Protein AF-0000000068498295 (afdb_homodimer)

Solvent-accessible surface area (backbone atoms only — not comparable to full-atom values): 17747 Å² total; per-residue (Å²): 108,56,64,43,56,57,56,50,63,81,37,72,63,48,44,100,48,82,78,57,67,70,58,53,51,35,23,51,38,35,18,49,45,38,70,33,74,91,70,40,65,35,63,34,39,34,43,34,62,47,69,68,59,33,42,54,54,13,66,42,41,85,85,26,50,48,35,47,59,31,54,31,31,41,35,39,26,37,35,54,94,36,55,85,48,81,70,41,52,50,33,27,48,16,19,16,50,39,36,26,52,37,37,36,36,66,71,69,36,35,31,28,86,29,84,25,46,74,43,61,70,30,26,50,43,50,32,60,75,40,63,52,58,86,54,49,37,54,40,34,40,33,27,35,28,40,48,87,75,78,77,73,76,72,85,56,65,55,73,88,39,54,32,61,65,42,66,72,87,122,106,55,64,42,57,56,56,48,62,80,40,72,63,49,45,102,48,82,78,57,66,70,59,54,51,36,24,53,39,33,19,49,46,37,68,34,77,92,68,42,63,33,60,36,37,34,43,34,63,48,67,68,59,32,42,56,54,13,65,41,42,86,85,26,51,50,35,48,60,30,55,31,31,41,34,38,25,38,35,54,92,35,54,86,47,81,70,42,51,50,34,25,49,16,19,18,50,38,36,27,53,37,36,36,37,65,70,69,37,35,30,28,84,31,83,25,46,72,42,61,72,30,27,51,43,50,32,61,76,37,61,52,59,85,54,50,38,54,41,34,39,33,29,33,28,40,46,87,76,78,77,71,76,71,86,55,65,56,74,88,39,55,33,61,65,43,68,70,85,123

Organism: Clostridioides difficile (strain 630) (NCBI:txid272563)

Radius of gyration: 19.28 Å; Cα contacts (8 Å, |Δi|>4): 736; chains: 2; bounding box: 41×57×44 Å

Structure (mmCIF, N/CA/C/O backbone):
data_AF-0000000068498295-model_v1
#
loop_
_entity.id
_entity.type
_entity.pdbx_description
1 polymer Nitroreductase
#
loop_
_atom_site.group_PDB
_atom_site.id
_atom_site.type_symbol
_atom_site.label_atom_id
_atom_site.label_alt_id
_atom_site.label_comp_id
_atom_site.label_asym_id
_atom_site.label_entity_id
_atom_site.label_seq_id
_atom_site.pdbx_PDB_ins_code
_atom_site.Cartn_x
_atom_site.Cartn_y
_atom_site.Cartn_z
_atom_site.occupancy
_atom_site.B_iso_or_equiv
_atom_site.auth_seq_id
_atom_site.auth_comp_id
_atom_site.auth_asym_id
_atom_site.auth_atom_id
_atom_site.pdbx_PDB_model_num
ATOM 1 N N . MET A 1 1 ? 3.365 0.658 -17.719 1 93.44 1 MET A N 1
ATOM 2 C CA . MET A 1 1 ? 3.273 1.107 -16.328 1 93.44 1 MET A CA 1
ATOM 3 C C . MET A 1 1 ? 2.381 2.34 -16.219 1 93.44 1 MET A C 1
ATOM 5 O O . MET A 1 1 ? 2.48 3.26 -17.031 1 93.44 1 MET A O 1
ATOM 9 N N . LEU A 1 2 ? 1.539 2.373 -15.195 1 94.88 2 LEU A N 1
ATOM 10 C CA . LEU A 1 2 ? 0.673 3.512 -14.914 1 94.88 2 LEU A CA 1
ATOM 11 C C . LEU A 1 2 ? 1.494 4.777 -14.688 1 94.88 2 LEU A C 1
ATOM 13 O O . LEU A 1 2 ? 2.457 4.77 -13.922 1 94.88 2 LEU A O 1
ATOM 17 N N . GLU A 1 3 ? 1.131 5.852 -15.328 1 95.56 3 GLU A N 1
ATOM 18 C CA . GLU A 1 3 ? 1.896 7.094 -15.297 1 95.56 3 GLU A CA 1
ATOM 19 C C . GLU A 1 3 ? 2.061 7.602 -13.867 1 95.56 3 GLU A C 1
ATOM 21 O O . GLU A 1 3 ? 3.129 8.094 -13.492 1 95.56 3 GLU A O 1
ATOM 26 N N . VAL A 1 4 ? 1.03 7.508 -13.062 1 97.19 4 VAL A N 1
ATOM 27 C CA . VAL A 1 4 ? 1.085 8.031 -11.703 1 97.19 4 VAL A CA 1
ATOM 28 C C . VAL A 1 4 ? 2.088 7.227 -10.883 1 97.19 4 VAL A C 1
ATOM 30 O O . VAL A 1 4 ? 2.723 7.762 -9.969 1 97.19 4 VAL A O 1
ATOM 33 N N . ILE A 1 5 ? 2.225 5.906 -11.148 1 98.19 5 ILE A N 1
ATOM 34 C CA . ILE A 1 5 ? 3.219 5.09 -10.461 1 98.19 5 ILE A CA 1
ATOM 35 C C . ILE A 1 5 ? 4.621 5.5 -10.906 1 98.19 5 ILE A C 1
ATOM 37 O O . ILE A 1 5 ? 5.531 5.609 -10.086 1 98.19 5 ILE A O 1
ATOM 41 N N . LYS A 1 6 ? 4.746 5.777 -12.125 1 96.19 6 LYS A N 1
ATOM 42 C CA . LYS A 1 6 ? 6.02 6.215 -12.695 1 96.19 6 LYS A CA 1
ATOM 43 C C . LYS A 1 6 ? 6.469 7.539 -12.078 1 96.19 6 LYS A C 1
ATOM 45 O O . LYS A 1 6 ? 7.66 7.746 -11.844 1 96.19 6 LYS A O 1
ATOM 50 N N . ASN A 1 7 ? 5.547 8.406 -11.812 1 95.19 7 ASN A N 1
ATOM 51 C CA . ASN A 1 7 ? 5.863 9.789 -11.492 1 95.19 7 ASN A CA 1
ATOM 52 C C . ASN A 1 7 ? 5.82 10.039 -9.984 1 95.19 7 ASN A C 1
ATOM 54 O O . ASN A 1 7 ? 6.27 11.086 -9.508 1 95.19 7 ASN A O 1
ATOM 58 N N . ARG A 1 8 ? 5.285 9.086 -9.258 1 97.06 8 ARG A N 1
ATOM 59 C CA . ARG A 1 8 ? 5.199 9.305 -7.816 1 97.06 8 ARG A CA 1
ATOM 60 C C . ARG A 1 8 ? 6.578 9.242 -7.168 1 97.06 8 ARG A C 1
ATOM 62 O O . ARG A 1 8 ? 7.281 8.242 -7.281 1 97.06 8 ARG A O 1
ATOM 69 N N . HIS A 1 9 ? 6.98 10.328 -6.465 1 96.06 9 HIS A N 1
ATOM 70 C CA . HIS A 1 9 ? 8.195 10.438 -5.668 1 96.06 9 HIS A CA 1
ATOM 71 C C . HIS A 1 9 ? 7.953 11.234 -4.395 1 96.06 9 HIS A C 1
ATOM 73 O O . HIS A 1 9 ? 6.961 11.961 -4.293 1 96.06 9 HIS A O 1
ATOM 79 N N . SER A 1 10 ? 8.906 11.008 -3.479 1 97.31 10 SER A N 1
ATOM 80 C CA . SER A 1 10 ? 8.812 11.797 -2.256 1 97.31 10 SER A CA 1
ATOM 81 C C . SER A 1 10 ? 9.336 13.219 -2.477 1 97.31 10 SER A C 1
ATOM 83 O O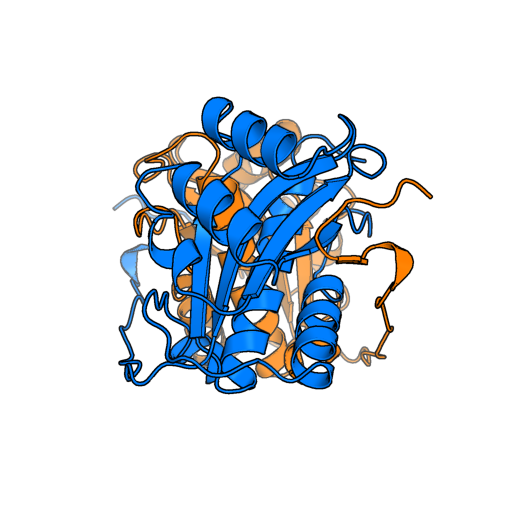 . SER A 1 10 ? 10.5 13.406 -2.824 1 97.31 10 SER A O 1
ATOM 85 N N . ILE A 1 11 ? 8.461 14.156 -2.369 1 97.38 11 ILE A N 1
ATOM 86 C CA . ILE A 1 11 ? 8.805 15.57 -2.471 1 97.38 11 ILE A CA 1
ATOM 87 C C . ILE A 1 11 ? 8.57 16.25 -1.124 1 97.38 11 ILE A C 1
ATOM 89 O O . ILE A 1 11 ? 7.512 16.094 -0.516 1 97.38 11 ILE A O 1
ATOM 93 N N . ARG A 1 12 ? 9.539 17.031 -0.68 1 97.69 12 ARG A N 1
ATOM 94 C CA . ARG A 1 12 ? 9.508 17.562 0.674 1 97.69 12 ARG A CA 1
ATOM 95 C C . ARG A 1 12 ? 9.562 19.094 0.654 1 97.69 12 ARG A C 1
ATOM 97 O O . ARG A 1 12 ? 9.82 19.719 1.682 1 97.69 12 ARG A O 1
ATOM 104 N N . THR A 1 13 ? 9.414 19.688 -0.528 1 97.88 13 THR A N 1
ATOM 105 C CA . THR A 1 13 ? 9.344 21.141 -0.701 1 97.88 13 THR A CA 1
ATOM 106 C C . THR A 1 13 ? 7.965 21.562 -1.194 1 97.88 13 THR A C 1
ATOM 108 O O . THR A 1 13 ? 7.355 20.875 -2.016 1 97.88 13 THR A O 1
ATOM 111 N N . TYR A 1 14 ? 7.512 22.719 -0.699 1 98.31 14 TYR A N 1
ATOM 112 C CA . TYR A 1 14 ? 6.152 23.156 -1 1 98.31 14 TYR A CA 1
ATOM 113 C C . TYR A 1 14 ? 6.105 24.656 -1.232 1 98.31 14 TYR A C 1
ATOM 115 O O . TYR A 1 14 ? 6.918 25.406 -0.681 1 98.31 14 TYR A O 1
ATOM 123 N N . ILE A 1 15 ? 5.227 25.062 -2.061 1 97.5 15 ILE A N 1
ATOM 124 C CA . ILE A 1 15 ? 4.957 26.484 -2.199 1 97.5 15 ILE A CA 1
ATOM 125 C C . ILE A 1 15 ? 3.754 26.875 -1.34 1 97.5 15 ILE A C 1
ATOM 127 O O . ILE A 1 15 ? 2.955 26.016 -0.96 1 97.5 15 ILE A O 1
ATOM 131 N N . ASP A 1 16 ? 3.672 28.141 -1.063 1 95.75 16 ASP A N 1
ATOM 132 C CA . ASP A 1 16 ? 2.611 28.641 -0.197 1 95.75 16 ASP A CA 1
ATOM 133 C C . ASP A 1 16 ? 1.287 28.734 -0.951 1 95.75 16 ASP A C 1
ATOM 135 O O . ASP A 1 16 ? 0.874 29.828 -1.349 1 95.75 16 ASP A O 1
ATOM 139 N N . LYS A 1 17 ? 0.625 27.672 -1.127 1 97.69 17 LYS A N 1
ATOM 140 C CA . LYS A 1 17 ? -0.664 27.562 -1.805 1 97.69 17 LYS A CA 1
ATOM 141 C C . LYS A 1 17 ? -1.534 26.484 -1.156 1 97.69 17 LYS A C 1
ATOM 143 O O . LYS A 1 17 ? -1.102 25.344 -0.993 1 97.69 17 LYS A O 1
ATOM 148 N N . ASN A 1 18 ? -2.709 26.891 -0.781 1 97.25 18 ASN A N 1
ATOM 149 C CA . ASN A 1 18 ? -3.639 25.953 -0.156 1 97.25 18 ASN A CA 1
ATOM 150 C C . ASN A 1 18 ? -4.129 24.906 -1.147 1 97.25 18 ASN A C 1
ATOM 152 O O . ASN A 1 18 ? -4.145 25.141 -2.355 1 97.25 18 ASN A O 1
ATOM 156 N N . ILE A 1 19 ? -4.504 23.812 -0.6 1 98.44 19 ILE A N 1
ATOM 157 C CA . ILE A 1 19 ? -5.051 22.734 -1.418 1 98.44 19 ILE A CA 1
ATOM 158 C C . ILE A 1 19 ? -6.574 22.828 -1.438 1 98.44 19 ILE A C 1
ATOM 160 O O . ILE A 1 19 ? -7.203 23.062 -0.402 1 98.44 19 ILE A O 1
ATOM 164 N N . GLU A 1 20 ? -7.16 22.641 -2.525 1 98.62 20 GLU A N 1
ATOM 165 C CA . GLU A 1 20 ? -8.609 22.656 -2.676 1 98.62 20 GLU A CA 1
ATOM 166 C C . GLU A 1 20 ? -9.266 21.516 -1.904 1 98.62 20 GLU A C 1
ATOM 168 O O . GLU A 1 20 ? -8.758 20.391 -1.9 1 98.62 20 GLU A O 1
ATOM 173 N N . GLU A 1 21 ? -10.398 21.828 -1.329 1 98.44 21 GLU A N 1
ATOM 174 C CA . GLU A 1 21 ? -11.102 20.859 -0.496 1 98.44 21 GLU A CA 1
ATOM 175 C C . GLU A 1 21 ? -11.523 19.641 -1.31 1 98.44 21 GLU A C 1
ATOM 177 O O . GLU A 1 21 ? -11.492 18.5 -0.812 1 98.44 21 GLU A O 1
ATOM 182 N N . ASP A 1 22 ? -11.969 19.875 -2.488 1 98.44 22 ASP A N 1
ATOM 183 C CA . ASP A 1 22 ? -12.414 18.75 -3.328 1 98.44 22 ASP A CA 1
ATOM 184 C C . ASP A 1 22 ? -11.266 17.797 -3.611 1 98.44 22 ASP A C 1
ATOM 186 O O . ASP A 1 22 ? -11.477 16.578 -3.719 1 98.44 22 ASP A O 1
ATOM 190 N N . LYS A 1 23 ? -10.047 18.312 -3.789 1 98.75 23 LYS A N 1
ATOM 191 C CA . LYS A 1 23 ? -8.875 17.469 -4 1 98.75 23 LYS A CA 1
ATOM 192 C C . LYS A 1 23 ? -8.594 16.594 -2.775 1 98.75 23 LYS A C 1
ATOM 194 O O . LYS A 1 23 ? -8.289 15.414 -2.906 1 98.75 23 LYS A O 1
ATOM 199 N N . ILE A 1 24 ? -8.742 17.188 -1.608 1 98.88 24 ILE A N 1
ATOM 200 C CA . ILE A 1 24 ? -8.523 16.469 -0.363 1 98.88 24 ILE A CA 1
ATOM 201 C C . ILE A 1 24 ? -9.523 15.312 -0.253 1 98.88 24 ILE A C 1
ATOM 203 O O . ILE A 1 24 ? -9.141 14.188 0.077 1 98.88 24 ILE A O 1
ATOM 207 N N . THR A 1 25 ? -10.742 15.594 -0.567 1 98.69 25 THR A N 1
ATOM 208 C CA . THR A 1 25 ? -11.789 14.586 -0.492 1 98.69 25 THR A CA 1
ATOM 209 C C . THR A 1 25 ? -11.492 13.43 -1.441 1 98.69 25 THR A C 1
ATOM 211 O O . THR A 1 25 ? -11.617 12.258 -1.063 1 98.69 25 THR A O 1
ATOM 214 N N . GLU A 1 26 ? -11.07 13.719 -2.66 1 98.75 26 GLU A N 1
ATOM 215 C CA . GLU A 1 26 ? -10.773 12.688 -3.648 1 98.75 26 GLU A CA 1
ATOM 216 C C . GLU A 1 26 ? -9.586 11.836 -3.217 1 98.75 26 GLU A C 1
ATOM 218 O O . GLU A 1 26 ? -9.547 10.633 -3.479 1 98.75 26 GLU A O 1
ATOM 223 N N . ILE A 1 27 ? -8.633 12.492 -2.592 1 98.88 27 ILE A N 1
ATOM 224 C CA . ILE A 1 27 ? -7.469 11.781 -2.072 1 98.88 27 ILE A CA 1
ATOM 225 C C . ILE A 1 27 ? -7.914 10.75 -1.035 1 98.88 27 ILE A C 1
ATOM 227 O O . ILE A 1 27 ? -7.508 9.586 -1.089 1 98.88 27 ILE A O 1
ATOM 231 N N . LEU A 1 28 ? -8.797 11.141 -0.158 1 98.94 28 LEU A N 1
ATOM 232 C CA . LEU A 1 28 ? -9.258 10.258 0.908 1 98.94 28 LEU A CA 1
ATOM 233 C C . LEU A 1 28 ? -10.18 9.18 0.357 1 98.94 28 LEU A C 1
ATOM 235 O O . LEU A 1 28 ? -10.164 8.039 0.834 1 98.94 28 LEU A O 1
ATOM 239 N N . LYS A 1 29 ? -10.992 9.531 -0.642 1 98.81 29 LYS A N 1
ATOM 240 C CA . LYS A 1 29 ? -11.781 8.516 -1.332 1 98.81 29 LYS A CA 1
ATOM 241 C C . LYS A 1 29 ? -10.883 7.426 -1.919 1 98.81 29 LYS A C 1
ATOM 243 O O . LYS A 1 29 ? -11.172 6.234 -1.778 1 98.81 29 LYS A O 1
ATOM 248 N N . SER A 1 30 ? -9.844 7.82 -2.527 1 98.94 30 SER A N 1
ATOM 249 C CA . SER A 1 30 ? -8.906 6.879 -3.133 1 98.94 30 SER A CA 1
ATOM 250 C C . SER A 1 30 ? -8.234 6.008 -2.076 1 98.94 30 SER A C 1
ATOM 252 O O . SER A 1 30 ? -8.078 4.801 -2.264 1 98.94 30 SER A O 1
ATOM 254 N N . ALA A 1 31 ? -7.836 6.645 -0.981 1 98.94 31 ALA A N 1
ATOM 255 C CA . ALA A 1 31 ? -7.219 5.898 0.111 1 98.94 31 ALA A CA 1
ATOM 256 C C . ALA A 1 31 ? -8.141 4.789 0.611 1 98.94 31 ALA A C 1
ATOM 258 O O . ALA A 1 31 ? -7.711 3.643 0.77 1 98.94 31 ALA A O 1
ATOM 259 N N . MET A 1 32 ? -9.414 5.07 0.748 1 98.88 32 MET A N 1
ATOM 260 C CA . MET A 1 32 ? -10.375 4.176 1.382 1 98.88 32 MET A CA 1
ATOM 261 C C . MET A 1 32 ? -10.805 3.07 0.424 1 98.88 32 MET A C 1
ATOM 263 O O . MET A 1 32 ? -11.469 2.113 0.829 1 98.88 32 MET A O 1
ATOM 267 N N . GLN A 1 33 ? -10.391 3.168 -0.833 1 98.75 33 GLN A N 1
ATOM 268 C CA . GLN A 1 33 ? -10.711 2.129 -1.807 1 98.75 33 GLN A CA 1
ATOM 269 C C . GLN A 1 33 ? -9.703 0.987 -1.742 1 98.75 33 GLN A C 1
ATOM 271 O O . GLN A 1 33 ? -9.828 -0.003 -2.465 1 98.75 33 GLN A O 1
ATOM 276 N N . ALA A 1 34 ? -8.688 1.118 -0.882 1 98.81 34 ALA A N 1
ATOM 277 C CA . ALA A 1 34 ? -7.648 0.101 -0.779 1 98.81 34 ALA A CA 1
ATOM 278 C C . ALA A 1 34 ? -8.234 -1.245 -0.362 1 98.81 34 ALA A C 1
ATOM 280 O O . ALA A 1 34 ? -9.273 -1.298 0.305 1 98.81 34 ALA A O 1
ATOM 281 N N . PRO A 1 35 ? -7.621 -2.387 -0.842 1 98.5 35 PRO A N 1
ATOM 282 C CA . PRO A 1 35 ? -7.98 -3.678 -0.252 1 98.5 35 PRO A CA 1
ATOM 283 C C . PRO A 1 35 ? -7.625 -3.77 1.229 1 98.5 35 PRO A C 1
ATOM 285 O O . PRO A 1 35 ? -6.73 -3.057 1.699 1 98.5 35 PRO A O 1
ATOM 288 N N . SER A 1 36 ? -8.336 -4.582 1.969 1 98.31 36 SER A N 1
ATOM 289 C CA . SER A 1 36 ? -8.023 -4.887 3.361 1 98.31 36 SER A CA 1
ATOM 290 C C . SER A 1 36 ? -8.422 -6.316 3.713 1 98.31 36 SER A C 1
ATOM 292 O O . SER A 1 36 ? -9.391 -6.852 3.168 1 98.31 36 SER A O 1
ATOM 294 N N . SER A 1 37 ? -7.578 -6.926 4.539 1 97.62 37 SER A N 1
ATOM 295 C CA . SER A 1 37 ? -7.867 -8.281 4.984 1 97.62 37 SER A CA 1
ATOM 296 C C . SER A 1 37 ? -9.266 -8.383 5.586 1 97.62 37 SER A C 1
ATOM 298 O O . SER A 1 37 ? -9.609 -7.633 6.5 1 97.62 37 SER A O 1
ATOM 300 N N . LYS A 1 38 ? -10.078 -9.312 5.008 1 96.19 38 LYS A N 1
ATOM 301 C CA . LYS A 1 38 ? -11.445 -9.539 5.461 1 96.19 38 LYS A CA 1
ATOM 302 C C . LYS A 1 38 ? -12.273 -8.266 5.379 1 96.19 38 LYS A C 1
ATOM 304 O O . LYS A 1 38 ? -13.188 -8.055 6.176 1 96.19 38 LYS A O 1
ATOM 309 N N . ASN A 1 39 ? -11.883 -7.359 4.504 1 96.75 39 ASN A N 1
ATOM 310 C CA . ASN A 1 39 ? -12.57 -6.086 4.32 1 96.75 39 ASN A CA 1
ATOM 311 C C . ASN A 1 39 ? -12.672 -5.309 5.629 1 96.75 39 ASN A C 1
ATOM 313 O O . ASN A 1 39 ? -13.688 -4.66 5.891 1 96.75 39 ASN A O 1
ATOM 317 N N . ALA A 1 40 ? -11.602 -5.348 6.414 1 98.12 40 ALA A N 1
ATOM 318 C CA . ALA A 1 40 ? -11.586 -4.742 7.746 1 98.12 40 ALA A CA 1
ATOM 319 C C . ALA A 1 40 ? -11.609 -3.221 7.66 1 98.12 40 ALA A C 1
ATOM 321 O O . ALA A 1 40 ? -12.133 -2.547 8.547 1 98.12 40 ALA A O 1
ATOM 322 N N . GLN A 1 41 ? -10.984 -2.654 6.664 1 98.5 41 GLN A N 1
ATOM 323 C CA . GLN A 1 41 ? -10.898 -1.213 6.457 1 98.5 41 GLN A CA 1
ATOM 324 C C . GLN A 1 41 ? -10.492 -0.496 7.742 1 98.5 41 GLN A C 1
ATOM 326 O O . GLN A 1 41 ? -11.195 0.408 8.203 1 98.5 41 GLN A O 1
ATOM 331 N N . PRO A 1 42 ? -9.273 -0.876 8.203 1 98.81 42 PRO A N 1
ATOM 332 C CA . PRO A 1 42 ? -8.883 -0.459 9.547 1 98.81 42 PRO A CA 1
ATOM 333 C C . PRO A 1 42 ? -8.336 0.967 9.586 1 98.81 42 PRO A C 1
ATOM 335 O O . PRO A 1 42 ? -7.672 1.351 10.555 1 98.81 42 PRO A O 1
ATOM 338 N N . TRP A 1 43 ? -8.625 1.812 8.719 1 98.88 43 TRP A N 1
ATOM 339 C CA . TRP A 1 43 ? -7.988 3.121 8.594 1 98.88 43 TRP A CA 1
ATOM 340 C C . TRP A 1 43 ? -8.922 4.227 9.078 1 98.88 43 TRP A C 1
ATOM 342 O O . TRP A 1 43 ? -10.141 4.121 8.945 1 98.88 43 TRP A O 1
ATOM 352 N N . GLU A 1 44 ? -8.367 5.246 9.617 1 98.69 44 GLU A N 1
ATOM 353 C CA . GLU A 1 44 ? -8.922 6.578 9.82 1 98.69 44 GLU A CA 1
ATOM 354 C C . GLU A 1 44 ? -7.918 7.66 9.438 1 98.69 44 GLU A C 1
ATOM 356 O O . GLU A 1 44 ? -6.742 7.371 9.211 1 98.69 44 GLU A O 1
ATOM 361 N N . PHE A 1 45 ? -8.453 8.898 9.352 1 98.88 45 PHE A N 1
ATOM 362 C CA . PHE A 1 45 ? -7.598 9.977 8.867 1 98.88 45 PHE A CA 1
ATOM 363 C C . PHE A 1 45 ? -7.844 11.258 9.664 1 98.88 45 PHE A C 1
ATOM 365 O O . PHE A 1 45 ? -8.984 11.562 10.016 1 98.88 45 PHE A O 1
ATOM 372 N N . ILE A 1 46 ? -6.793 11.961 9.883 1 98.81 46 ILE A N 1
ATOM 373 C CA . ILE A 1 46 ? -6.902 13.336 10.344 1 98.81 46 ILE A CA 1
ATOM 374 C C . ILE A 1 46 ? -6.266 14.281 9.32 1 98.81 46 ILE A C 1
ATOM 376 O O . ILE A 1 46 ? -5.105 14.102 8.945 1 98.81 46 ILE A O 1
ATOM 380 N N . ILE A 1 47 ? -7.043 15.195 8.852 1 98.81 47 ILE A N 1
ATOM 381 C CA . ILE A 1 47 ? -6.531 16.297 8.047 1 98.81 47 ILE A CA 1
ATOM 382 C C . ILE A 1 47 ? -5.973 17.391 8.953 1 98.81 47 ILE A C 1
ATOM 384 O O . ILE A 1 47 ? -6.699 17.938 9.781 1 98.81 47 ILE A O 1
ATOM 388 N N . VAL A 1 48 ? -4.707 17.688 8.828 1 98.75 48 VAL A N 1
ATOM 389 C CA . VAL A 1 48 ? -4.082 18.719 9.648 1 98.75 48 VAL A CA 1
ATOM 390 C C . VAL A 1 48 ? -3.672 19.906 8.766 1 98.75 48 VAL A C 1
ATOM 392 O O . VAL A 1 48 ? -2.793 19.766 7.906 1 98.75 48 VAL A O 1
ATOM 395 N N . ASP A 1 49 ? -4.27 21 8.953 1 98.31 49 ASP A N 1
ATOM 396 C CA . ASP A 1 49 ? -3.918 22.203 8.203 1 98.31 49 ASP A CA 1
ATOM 397 C C . ASP A 1 49 ? -3.715 23.391 9.141 1 98.31 49 ASP A C 1
ATOM 399 O O . ASP A 1 49 ? -3.625 24.547 8.695 1 98.31 49 ASP A O 1
ATOM 403 N N . ASP A 1 50 ? -3.711 23.094 10.516 1 98 50 ASP A N 1
ATOM 404 C CA . ASP A 1 50 ? -3.316 24.078 11.516 1 98 50 ASP A CA 1
ATOM 405 C C . ASP A 1 50 ? -1.798 24.234 11.578 1 98 50 ASP A C 1
ATOM 407 O O . ASP A 1 50 ? -1.085 23.25 11.812 1 98 50 ASP A O 1
ATOM 411 N N . LYS A 1 51 ? -1.303 25.453 11.445 1 97.75 51 LYS A N 1
ATOM 412 C CA . LYS A 1 51 ? 0.13 25.703 11.312 1 97.75 51 LYS A CA 1
ATOM 413 C C . LYS A 1 51 ? 0.88 25.266 12.57 1 97.75 51 LYS A C 1
ATOM 415 O O . LYS A 1 51 ? 2.004 24.766 12.484 1 97.75 51 LYS A O 1
ATOM 420 N N . GLU A 1 52 ? 0.328 25.516 13.68 1 98.19 52 GLU A N 1
ATOM 421 C CA . GLU A 1 52 ? 0.99 25.125 14.922 1 98.19 52 GLU A CA 1
ATOM 422 C C . GLU A 1 52 ? 1.074 23.609 15.047 1 98.19 52 GLU A C 1
ATOM 424 O O . GLU A 1 52 ? 2.092 23.078 15.492 1 98.19 52 GLU A O 1
ATOM 429 N N . LEU A 1 53 ? 0.007 22.891 14.719 1 98.56 53 LEU A N 1
ATOM 430 C CA . LEU A 1 53 ? 0.02 21.438 14.75 1 98.56 53 LEU A CA 1
ATOM 431 C C . LEU A 1 53 ? 1.025 20.875 13.75 1 98.56 53 LEU A C 1
ATOM 433 O O . LEU A 1 53 ? 1.737 19.922 14.047 1 98.56 53 LEU A O 1
ATOM 437 N N . LEU A 1 54 ? 1.045 21.5 12.578 1 98.75 54 LEU A N 1
ATOM 438 C CA . LEU A 1 54 ? 2.02 21.062 11.586 1 98.75 54 LEU A CA 1
ATOM 439 C C . LEU A 1 54 ? 3.441 21.219 12.117 1 98.75 54 LEU A C 1
ATOM 441 O O . LEU A 1 54 ? 4.277 20.328 11.93 1 98.75 54 LEU A O 1
ATOM 445 N N . LYS A 1 55 ? 3.684 22.297 12.766 1 98.69 55 LYS A N 1
ATOM 446 C CA . LYS A 1 55 ? 4.996 22.531 13.367 1 98.69 55 LYS A CA 1
ATOM 447 C C . LYS A 1 55 ? 5.316 21.469 14.422 1 98.69 55 LYS A C 1
ATOM 449 O O . LYS A 1 55 ? 6.438 20.953 14.469 1 98.69 55 LYS A O 1
ATOM 454 N N . GLN A 1 56 ? 4.395 21.172 15.266 1 98.5 56 GLN A N 1
ATOM 455 C CA . GLN A 1 56 ? 4.613 20.156 16.297 1 98.5 56 GLN A CA 1
ATOM 456 C C . GLN A 1 56 ? 4.848 18.781 15.68 1 98.5 56 GLN A C 1
ATOM 458 O O . GLN A 1 56 ? 5.73 18.047 16.125 1 98.5 56 GLN A O 1
ATOM 463 N N . LEU A 1 57 ? 4.039 18.422 14.664 1 98.75 57 LEU A N 1
ATOM 464 C CA . LEU A 1 57 ? 4.207 17.141 13.984 1 98.75 57 LEU A CA 1
ATOM 465 C C . LEU A 1 57 ? 5.586 17.047 13.328 1 98.75 57 LEU A C 1
ATOM 467 O O . LEU A 1 57 ? 6.188 15.977 13.289 1 98.75 57 LEU A O 1
ATOM 471 N N . SER A 1 58 ? 6.086 18.188 12.805 1 98.75 58 SER A N 1
ATOM 472 C CA . SER A 1 58 ? 7.383 18.219 12.133 1 98.75 58 SER A CA 1
ATOM 473 C C . SER A 1 58 ? 8.508 17.875 13.102 1 98.75 58 SER A C 1
ATOM 475 O O . SER A 1 58 ? 9.602 17.484 12.672 1 98.75 58 SER A O 1
ATOM 477 N N . LYS A 1 59 ? 8.242 17.922 14.391 1 98.31 59 LYS A N 1
ATOM 478 C CA . LYS A 1 59 ? 9.242 17.656 15.414 1 98.31 59 LYS A CA 1
ATOM 479 C C . LYS A 1 59 ? 9.148 16.219 15.922 1 98.31 59 LYS A C 1
ATOM 481 O O . LYS A 1 59 ? 9.891 15.82 16.828 1 98.31 59 LYS A O 1
ATOM 486 N N . SER A 1 60 ? 8.211 15.461 15.359 1 97.06 60 SER A N 1
ATOM 487 C CA . SER A 1 60 ? 8.008 14.094 15.828 1 97.06 60 SER A CA 1
ATOM 488 C C . SER A 1 60 ? 9.242 13.234 15.57 1 97.06 60 SER A C 1
ATOM 490 O O . SER A 1 60 ? 9.508 12.281 16.297 1 97.06 60 SER A O 1
ATOM 492 N N . GLN A 1 61 ? 9.945 13.5 14.492 1 93.5 61 GLN A N 1
ATOM 493 C CA . GLN A 1 61 ? 11.188 12.82 14.133 1 93.5 61 GLN A CA 1
ATOM 494 C C . GLN A 1 61 ? 12.016 13.656 13.164 1 93.5 61 GLN A C 1
ATOM 496 O O . GLN A 1 61 ? 11.492 14.578 12.531 1 93.5 61 GLN A O 1
ATOM 501 N N . HIS A 1 62 ? 13.258 13.305 13.031 1 91.75 62 HIS A N 1
ATOM 502 C CA . HIS A 1 62 ? 14.203 14.102 12.25 1 91.75 62 HIS A CA 1
ATOM 503 C C . HIS A 1 62 ? 13.805 14.133 10.781 1 91.75 62 HIS A C 1
ATOM 505 O O . HIS A 1 62 ? 14.047 15.125 10.094 1 91.75 62 HIS A O 1
ATOM 511 N N . ARG A 1 63 ? 13.219 13.156 10.258 1 92.25 63 ARG A N 1
ATOM 512 C CA . ARG A 1 63 ? 12.898 13.055 8.836 1 92.25 63 ARG A CA 1
ATOM 513 C C . ARG A 1 63 ? 11.547 13.68 8.531 1 92.25 63 ARG A C 1
ATOM 515 O O . ARG A 1 63 ? 11.07 13.617 7.395 1 92.25 63 ARG A O 1
ATOM 522 N N . ALA A 1 64 ? 10.969 14.297 9.492 1 97.81 64 ALA A N 1
ATOM 523 C CA . ALA A 1 64 ? 9.633 14.867 9.305 1 97.81 64 ALA A CA 1
ATOM 524 C C . ALA A 1 64 ? 9.68 16.391 9.328 1 97.81 64 ALA A C 1
ATOM 526 O O . ALA A 1 64 ? 8.641 17.047 9.352 1 97.81 64 ALA A O 1
ATOM 527 N N . LYS A 1 65 ? 10.805 17.062 9.289 1 98.38 65 LYS A N 1
ATOM 528 C CA . LYS A 1 65 ? 10.969 18.5 9.445 1 98.38 65 LYS A CA 1
ATOM 529 C C . LYS A 1 65 ? 10.211 19.266 8.359 1 98.38 65 LYS A C 1
ATOM 531 O O . LYS A 1 65 ? 9.688 20.344 8.609 1 98.38 65 LYS A O 1
ATOM 536 N N . HIS A 1 66 ? 10.148 18.703 7.188 1 98.5 66 HIS A N 1
ATOM 537 C CA . HIS A 1 66 ? 9.547 19.359 6.039 1 98.5 66 HIS A CA 1
ATOM 538 C C . HIS A 1 66 ? 8.047 19.547 6.238 1 98.5 66 HIS A C 1
ATOM 540 O O . HIS A 1 66 ? 7.418 20.344 5.539 1 98.5 66 HIS A O 1
ATOM 546 N N . ILE A 1 67 ? 7.449 18.859 7.176 1 98.75 67 ILE A N 1
ATOM 547 C CA . ILE A 1 67 ? 6.008 18.906 7.402 1 98.75 67 ILE A CA 1
ATOM 548 C C . ILE A 1 67 ? 5.598 20.297 7.848 1 98.75 67 ILE A C 1
ATOM 550 O O . ILE A 1 67 ? 4.504 20.766 7.516 1 98.75 67 ILE A O 1
ATOM 554 N N . GLU A 1 68 ? 6.469 21.047 8.516 1 98.38 68 GLU A N 1
ATOM 555 C CA . GLU A 1 68 ? 6.148 22.391 8.984 1 98.38 68 GLU A CA 1
ATOM 556 C C . GLU A 1 68 ? 5.898 23.344 7.82 1 98.38 68 GLU A C 1
ATOM 558 O O . GLU A 1 68 ? 5.176 24.328 7.961 1 98.38 68 GLU A O 1
ATOM 563 N N . PHE A 1 69 ? 6.406 23 6.641 1 98.19 69 PHE A N 1
ATOM 564 C CA . PHE A 1 69 ? 6.34 23.906 5.5 1 98.19 69 PHE A CA 1
ATOM 565 C C . PHE A 1 69 ? 5.207 23.516 4.559 1 98.19 69 PHE A C 1
ATOM 567 O O . PHE A 1 69 ? 4.906 24.234 3.605 1 98.19 69 PHE A O 1
ATOM 574 N N . ALA A 1 70 ? 4.602 22.375 4.762 1 98.69 70 ALA A N 1
ATOM 575 C CA . ALA A 1 70 ? 3.467 21.938 3.949 1 98.69 70 ALA A CA 1
ATOM 576 C C . ALA A 1 70 ? 2.186 22.656 4.375 1 98.69 70 ALA A C 1
ATOM 578 O O . ALA A 1 70 ? 2.004 22.969 5.555 1 98.69 70 ALA A O 1
ATOM 579 N N . PRO A 1 71 ? 1.297 22.938 3.434 1 98.69 71 PRO A N 1
ATOM 580 C CA . PRO A 1 71 ? 0.006 23.531 3.809 1 98.69 71 PRO A CA 1
ATOM 581 C C . PRO A 1 71 ? -0.918 22.516 4.488 1 98.69 71 PRO A C 1
ATOM 583 O O . PRO A 1 71 ? -1.891 22.906 5.141 1 98.69 71 PRO A O 1
ATOM 586 N N . LEU A 1 72 ? -0.649 21.172 4.285 1 98.5 72 LEU A N 1
ATOM 587 C CA . LEU A 1 72 ? -1.54 20.109 4.754 1 98.5 72 LEU A CA 1
ATOM 588 C C . LEU A 1 72 ? -0.759 18.844 5.055 1 98.5 72 LEU A C 1
ATOM 590 O O . LEU A 1 72 ? 0.199 18.516 4.352 1 98.5 72 LEU A O 1
ATOM 594 N N . CYS A 1 73 ? -1.138 18.172 6.145 1 98.88 73 CYS A N 1
ATOM 595 C CA . CYS A 1 73 ? -0.672 16.812 6.441 1 98.88 73 CYS A CA 1
ATOM 596 C C . CYS A 1 73 ? -1.845 15.891 6.727 1 98.88 73 CYS A C 1
ATOM 598 O O . CYS A 1 73 ? -2.721 16.219 7.531 1 98.88 73 CYS A O 1
ATOM 600 N N . ILE A 1 74 ? -1.934 14.812 6.035 1 98.94 74 ILE A N 1
ATOM 601 C CA . ILE A 1 74 ? -2.891 13.773 6.402 1 98.94 74 ILE A CA 1
ATOM 602 C C . ILE A 1 74 ? -2.217 12.758 7.316 1 98.94 74 ILE A C 1
ATOM 604 O O . ILE A 1 74 ? -1.203 12.156 6.945 1 98.94 74 ILE A O 1
ATOM 608 N N . VAL A 1 75 ? -2.713 12.594 8.477 1 98.94 75 VAL A N 1
ATOM 609 C CA . VAL A 1 75 ? -2.273 11.555 9.398 1 98.94 75 VAL A CA 1
ATOM 610 C C . VAL A 1 75 ? -3.072 10.273 9.148 1 98.94 75 VAL A C 1
ATOM 612 O O . VAL A 1 75 ? -4.301 10.273 9.273 1 98.94 75 VAL A O 1
ATOM 615 N N . VAL A 1 76 ? -2.418 9.242 8.789 1 98.94 76 VAL A N 1
ATOM 616 C CA . VAL A 1 76 ? -3.039 7.93 8.609 1 98.94 76 VAL A CA 1
ATOM 617 C C . VAL A 1 76 ? -3.012 7.16 9.93 1 98.94 76 VAL A C 1
ATOM 619 O O . VAL A 1 76 ? -1.96 7.043 10.562 1 98.94 76 VAL A O 1
ATOM 622 N N . LEU A 1 77 ? -4.16 6.652 10.312 1 98.81 77 LEU A N 1
ATOM 623 C CA . LEU A 1 77 ? -4.309 5.988 11.602 1 98.81 77 LEU A CA 1
ATOM 624 C C . LEU A 1 77 ? -4.855 4.578 11.43 1 98.81 77 LEU A C 1
ATOM 626 O O . LEU A 1 77 ? -5.668 4.328 10.531 1 98.81 77 LEU A O 1
ATOM 630 N N . GLY A 1 78 ? -4.355 3.658 12.266 1 98.62 78 GLY A N 1
ATOM 631 C CA . GLY A 1 78 ? -5.004 2.367 12.43 1 98.62 78 GLY A CA 1
ATOM 632 C C . GLY A 1 78 ? -5.977 2.332 13.594 1 98.62 78 GLY A C 1
ATOM 633 O O . GLY A 1 78 ? -5.652 2.785 14.695 1 98.62 78 GLY A O 1
ATOM 634 N N . ASN A 1 79 ? -7.148 1.881 13.367 1 98.31 79 ASN A N 1
ATOM 635 C CA . ASN A 1 79 ? -8.164 1.725 14.406 1 98.31 79 ASN A CA 1
ATOM 636 C C . ASN A 1 79 ? -8.156 0.315 14.992 1 98.31 79 ASN A C 1
ATOM 638 O O . ASN A 1 79 ? -8.57 -0.638 14.328 1 98.31 79 ASN A O 1
ATOM 642 N N . ARG A 1 80 ? -7.789 0.177 16.188 1 97.69 80 ARG A N 1
ATOM 643 C CA . ARG A 1 80 ? -7.605 -1.111 16.844 1 97.69 80 ARG A CA 1
ATOM 644 C C . ARG A 1 80 ? -8.898 -1.916 16.844 1 97.69 80 ARG A C 1
ATOM 646 O O . ARG A 1 80 ? -8.867 -3.148 16.828 1 97.69 80 ARG A O 1
ATOM 653 N N . ASP A 1 81 ? -10.039 -1.269 16.859 1 97.25 81 ASP A N 1
ATOM 654 C CA . ASP A 1 81 ? -11.32 -1.956 16.859 1 97.25 81 ASP A CA 1
ATOM 655 C C . ASP A 1 81 ? -11.539 -2.732 15.57 1 97.25 81 ASP A C 1
ATOM 657 O O . ASP A 1 81 ? -12.414 -3.594 15.492 1 97.25 81 ASP A O 1
ATOM 661 N N . LYS A 1 82 ? -10.68 -2.432 14.562 1 97.69 82 LYS A N 1
ATOM 662 C CA . LYS A 1 82 ? -10.828 -3.061 13.25 1 97.69 82 LYS A CA 1
ATOM 663 C C . LYS A 1 82 ? -9.656 -3.99 12.953 1 97.69 82 LYS A C 1
ATOM 665 O O . LYS A 1 82 ? -9.492 -4.453 11.82 1 97.69 82 LYS A O 1
ATOM 670 N N . PHE A 1 83 ? -8.867 -4.195 13.969 1 97.06 83 PHE A N 1
ATOM 671 C CA . PHE A 1 83 ? -7.773 -5.152 13.812 1 97.06 83 PHE A CA 1
ATOM 672 C C . PHE A 1 83 ? -8.289 -6.582 13.938 1 97.06 83 PHE A C 1
ATOM 674 O O . PHE A 1 83 ? -8.297 -7.148 15.039 1 97.06 83 PHE A O 1
ATOM 681 N N . LEU A 1 84 ? -8.727 -7.215 12.938 1 93.81 84 LEU A N 1
ATOM 682 C CA . LEU A 1 84 ? -9.336 -8.539 12.961 1 93.81 84 LEU A CA 1
ATOM 683 C C . LEU A 1 84 ? -8.273 -9.625 13.07 1 93.81 84 LEU A C 1
ATOM 685 O O . LEU A 1 84 ? -8.508 -10.672 13.688 1 93.81 84 LEU A O 1
ATOM 689 N N . LYS A 1 85 ? -7.09 -9.438 12.414 1 88.94 85 LYS A N 1
ATOM 690 C CA . LYS A 1 85 ? -5.945 -10.336 12.469 1 88.94 85 LYS A CA 1
ATOM 691 C C . LYS A 1 85 ? -4.66 -9.586 12.789 1 88.94 85 LYS A C 1
ATOM 693 O O . LYS A 1 85 ? -4.418 -8.508 12.234 1 88.94 85 LYS A O 1
ATOM 698 N N . PRO A 1 86 ? -3.971 -10.203 13.695 1 86.56 86 PRO A N 1
ATOM 699 C CA . PRO A 1 86 ? -2.754 -9.492 14.102 1 86.56 86 PRO A CA 1
ATOM 700 C C . PRO A 1 86 ? -1.822 -9.203 12.93 1 86.56 86 PRO A C 1
ATOM 702 O O . PRO A 1 86 ? -1.548 -10.094 12.117 1 86.56 86 PRO A O 1
ATOM 705 N N . GLY A 1 87 ? -1.402 -8.008 12.844 1 92.25 87 GLY A N 1
ATOM 706 C CA . GLY A 1 87 ? -0.353 -7.609 11.922 1 92.25 87 GLY A CA 1
ATOM 707 C C . GLY A 1 87 ? -0.871 -7.293 10.531 1 92.25 87 GLY A C 1
ATOM 708 O O . GLY A 1 87 ? -0.182 -6.648 9.742 1 92.25 87 GLY A O 1
ATOM 709 N N . LYS A 1 88 ? -2.088 -7.754 10.164 1 96.75 88 LYS A N 1
ATOM 710 C CA . LYS A 1 88 ? -2.619 -7.559 8.82 1 96.75 88 LYS A CA 1
ATOM 711 C C . LYS A 1 88 ? -2.941 -6.086 8.57 1 96.75 88 LYS A C 1
ATOM 713 O O . LYS A 1 88 ? -2.816 -5.605 7.441 1 96.75 88 LYS A O 1
ATOM 718 N N . TRP A 1 89 ? -3.293 -5.406 9.695 1 98.25 89 TRP A N 1
ATOM 719 C CA . TRP A 1 89 ? -3.678 -4.004 9.562 1 98.25 89 TRP A CA 1
ATOM 720 C C . TRP A 1 89 ? -2.521 -3.168 9.031 1 98.25 89 TRP A C 1
ATOM 722 O O . TRP A 1 89 ? -2.736 -2.166 8.344 1 98.25 89 TRP A O 1
ATOM 732 N N . ILE A 1 90 ? -1.3 -3.561 9.32 1 98.62 90 ILE A N 1
ATOM 733 C CA . ILE A 1 90 ? -0.125 -2.84 8.844 1 98.62 90 ILE A CA 1
ATOM 734 C C . ILE A 1 90 ? -0.045 -2.936 7.32 1 98.62 90 ILE A C 1
ATOM 736 O O . ILE A 1 90 ? 0.256 -1.948 6.645 1 98.62 90 ILE A O 1
ATOM 740 N N . GLN A 1 91 ? -0.322 -4.121 6.773 1 98.81 91 GLN A N 1
ATOM 741 C CA . GLN A 1 91 ? -0.356 -4.34 5.332 1 98.81 91 GLN A CA 1
ATOM 742 C C . GLN A 1 91 ? -1.476 -3.531 4.68 1 98.81 91 GLN A C 1
ATOM 744 O O . GLN A 1 91 ? -1.264 -2.885 3.652 1 98.81 91 GLN A O 1
ATOM 749 N N . ASP A 1 92 ? -2.652 -3.574 5.328 1 98.88 92 ASP A N 1
ATOM 750 C CA . ASP A 1 92 ? -3.824 -2.861 4.828 1 98.88 92 ASP A CA 1
ATOM 751 C C . ASP A 1 92 ? -3.547 -1.364 4.711 1 98.88 92 ASP A C 1
ATOM 753 O O . ASP A 1 92 ? -3.895 -0.739 3.707 1 98.88 92 ASP A O 1
ATOM 757 N N . LEU A 1 93 ? -2.914 -0.818 5.727 1 98.94 93 LEU A N 1
ATOM 758 C CA . LEU A 1 93 ? -2.65 0.617 5.734 1 98.94 93 LEU A CA 1
ATOM 759 C C . LEU A 1 93 ? -1.539 0.972 4.754 1 98.94 93 LEU A C 1
ATOM 761 O O . LEU A 1 93 ? -1.501 2.088 4.23 1 98.94 93 LEU A O 1
ATOM 765 N N . GLY A 1 94 ? -0.592 0.001 4.5 1 98.88 94 GLY A N 1
ATOM 766 C CA . GLY A 1 94 ? 0.37 0.223 3.43 1 98.88 94 GLY A CA 1
ATOM 767 C C . GLY A 1 94 ? -0.281 0.43 2.076 1 98.88 94 GLY A C 1
ATOM 768 O O . GLY A 1 94 ? 0.068 1.363 1.35 1 98.88 94 GLY A O 1
ATOM 769 N N . ALA A 1 95 ? -1.216 -0.448 1.749 1 98.94 95 ALA A N 1
ATOM 770 C CA . ALA A 1 95 ? -1.958 -0.334 0.496 1 98.94 95 ALA A CA 1
ATOM 771 C C . ALA A 1 95 ? -2.779 0.951 0.46 1 98.94 95 ALA A C 1
ATOM 773 O O . ALA A 1 95 ? -2.793 1.659 -0.549 1 98.94 95 ALA A O 1
ATOM 774 N N . CYS A 1 96 ? -3.422 1.253 1.57 1 98.94 96 CYS A N 1
ATOM 775 C CA . CYS A 1 96 ? -4.238 2.453 1.726 1 98.94 96 CYS A CA 1
ATOM 776 C C . CYS A 1 96 ? -3.404 3.711 1.497 1 98.94 96 CYS A C 1
ATOM 778 O O . CYS A 1 96 ? -3.812 4.602 0.75 1 98.94 96 CYS A O 1
ATOM 780 N N . THR A 1 97 ? -2.283 3.752 2.111 1 98.94 97 THR A N 1
ATOM 781 C CA . THR A 1 97 ? -1.397 4.906 2.02 1 98.94 97 THR A CA 1
ATOM 782 C C . THR A 1 97 ? -0.867 5.07 0.598 1 98.94 97 THR A C 1
ATOM 784 O O . THR A 1 97 ? -0.71 6.191 0.112 1 98.94 97 THR A O 1
ATOM 787 N N . GLN A 1 98 ? -0.6 3.957 -0.034 1 98.94 98 GLN A N 1
ATOM 788 C CA . GLN A 1 98 ? -0.117 4.047 -1.407 1 98.94 98 GLN A CA 1
ATOM 789 C C . GLN A 1 98 ? -1.198 4.594 -2.336 1 98.94 98 GLN A C 1
ATOM 791 O O . GLN A 1 98 ? -0.914 5.398 -3.223 1 98.94 98 GLN A O 1
ATOM 796 N N . ASN A 1 99 ? -2.467 4.129 -2.166 1 98.94 99 ASN A N 1
ATOM 797 C CA . ASN A 1 99 ? -3.566 4.742 -2.902 1 98.94 99 ASN A CA 1
ATOM 798 C C . ASN A 1 99 ? -3.604 6.254 -2.697 1 98.94 99 ASN A C 1
ATOM 800 O O . ASN A 1 99 ? -3.777 7.012 -3.654 1 98.94 99 ASN A O 1
ATOM 804 N N . LEU A 1 100 ? -3.469 6.648 -1.459 1 98.94 100 LEU A N 1
ATOM 805 C CA . LEU A 1 100 ? -3.455 8.062 -1.098 1 98.94 100 LEU A CA 1
ATOM 806 C C . LEU A 1 100 ? -2.375 8.812 -1.873 1 98.94 100 LEU A C 1
ATOM 808 O O . LEU A 1 100 ? -2.662 9.805 -2.543 1 98.94 100 LEU A O 1
ATOM 812 N N . LEU A 1 101 ? -1.184 8.312 -1.875 1 98.94 101 LEU A N 1
ATOM 813 C CA . LEU A 1 101 ? -0.038 8.945 -2.516 1 98.94 101 LEU A CA 1
ATOM 814 C C . LEU A 1 101 ? -0.23 9.016 -4.027 1 98.94 101 LEU A C 1
ATOM 816 O O . LEU A 1 101 ? 0.105 10.023 -4.656 1 98.94 101 LEU A O 1
ATOM 820 N N . LEU A 1 102 ? -0.743 7.969 -4.605 1 98.88 102 LEU A N 1
ATOM 821 C CA . LEU A 1 102 ? -0.938 7.938 -6.051 1 98.88 102 LEU A CA 1
ATOM 822 C C . LEU A 1 102 ? -1.999 8.945 -6.477 1 98.88 102 LEU A C 1
ATOM 824 O O . LEU A 1 102 ? -1.862 9.594 -7.516 1 98.88 102 LEU A O 1
ATOM 828 N N . GLU A 1 103 ? -3.057 9.062 -5.715 1 98.88 103 GLU A N 1
ATOM 829 C CA . GLU A 1 103 ? -4.074 10.047 -6.047 1 98.88 103 GLU A CA 1
ATOM 830 C C . GLU A 1 103 ? -3.537 11.469 -5.883 1 98.88 103 GLU A C 1
ATOM 832 O O . GLU A 1 103 ? -3.875 12.359 -6.668 1 98.88 103 GLU A O 1
ATOM 837 N N . VAL A 1 104 ? -2.721 11.711 -4.867 1 98.81 104 VAL A N 1
ATOM 838 C CA . VAL A 1 104 ? -2.051 13 -4.723 1 98.81 104 VAL A CA 1
ATOM 839 C C . VAL A 1 104 ? -1.287 13.336 -6 1 98.81 104 VAL A C 1
ATOM 841 O O . VAL A 1 104 ? -1.446 14.422 -6.559 1 98.81 104 VAL A O 1
ATOM 844 N N . THR A 1 105 ? -0.501 12.422 -6.48 1 98.06 105 THR A N 1
ATOM 845 C CA . THR A 1 105 ? 0.287 12.594 -7.695 1 98.06 105 THR A CA 1
ATOM 846 C C . THR A 1 105 ? -0.621 12.812 -8.898 1 98.06 105 THR A C 1
ATOM 848 O O . THR A 1 105 ? -0.344 13.672 -9.742 1 98.06 105 THR A O 1
ATOM 851 N N . ASN A 1 106 ? -1.69 12.031 -8.938 1 98 106 ASN A N 1
ATOM 852 C CA . ASN A 1 106 ? -2.646 12.141 -10.031 1 98 106 ASN A CA 1
ATOM 853 C C . ASN A 1 106 ? -3.225 13.555 -10.133 1 98 106 ASN A C 1
ATOM 855 O O . ASN A 1 106 ? -3.543 14.023 -11.227 1 98 106 ASN A O 1
ATOM 859 N N . GLN A 1 107 ? -3.338 14.242 -9.055 1 98.25 107 GLN A N 1
ATOM 860 C CA . GLN A 1 107 ? -3.967 15.555 -9.016 1 98.25 107 GLN A CA 1
ATOM 861 C C . GLN A 1 107 ? -2.93 16.672 -9.156 1 98.25 107 GLN A C 1
ATOM 863 O O . GLN A 1 107 ? -3.25 17.844 -9.008 1 98.25 107 GLN A O 1
ATOM 868 N N . GLY A 1 108 ? -1.71 16.297 -9.422 1 97.06 108 GLY A N 1
ATOM 869 C CA . GLY A 1 108 ? -0.661 17.281 -9.648 1 97.06 108 GLY A CA 1
ATOM 870 C C . GLY A 1 108 ? -0.083 17.844 -8.359 1 97.06 108 GLY A C 1
ATOM 871 O O . GLY A 1 108 ? 0.495 18.938 -8.359 1 97.06 108 GLY A O 1
ATOM 872 N N . LEU A 1 109 ? -0.297 17.203 -7.234 1 98.31 109 LEU A N 1
ATOM 873 C CA . LEU A 1 109 ? 0.229 17.609 -5.938 1 98.31 109 LEU A CA 1
ATOM 874 C C . LEU A 1 109 ? 1.48 16.812 -5.582 1 98.31 109 LEU A C 1
ATOM 876 O O . LEU A 1 109 ? 1.772 15.797 -6.215 1 98.31 109 LEU A O 1
ATOM 880 N N . ALA A 1 110 ? 2.271 17.375 -4.652 1 98 110 ALA A N 1
ATOM 881 C CA . ALA A 1 110 ? 3.451 16.734 -4.09 1 98 110 ALA A CA 1
ATOM 882 C C . ALA A 1 110 ? 3.162 16.172 -2.697 1 98 110 ALA A C 1
ATOM 884 O O . ALA A 1 110 ? 2.322 16.719 -1.972 1 98 110 ALA A O 1
ATOM 885 N N . ALA A 1 111 ? 3.895 15.117 -2.35 1 98.5 111 ALA A N 1
ATOM 886 C CA . ALA A 1 111 ? 3.707 14.539 -1.024 1 98.5 111 ALA A CA 1
ATOM 887 C C . ALA A 1 111 ? 4.949 13.766 -0.582 1 98.5 111 ALA A C 1
ATOM 889 O O . ALA A 1 111 ? 5.789 13.406 -1.407 1 98.5 111 ALA A O 1
ATOM 890 N N . CYS A 1 112 ? 5.016 13.539 0.669 1 98.62 112 CYS A N 1
ATOM 891 C CA . CYS A 1 112 ? 6.039 12.688 1.266 1 98.62 112 CYS A CA 1
ATOM 892 C C . CYS A 1 112 ? 5.465 11.867 2.418 1 98.62 112 CYS A C 1
ATOM 894 O O . CYS A 1 112 ? 4.734 12.398 3.256 1 98.62 112 CYS A O 1
ATOM 896 N N . TRP A 1 113 ? 5.719 10.57 2.375 1 98.81 113 TRP A N 1
ATOM 897 C CA . TRP A 1 113 ? 5.395 9.656 3.463 1 98.81 113 TRP A CA 1
ATOM 898 C C . TRP A 1 113 ? 6.469 9.688 4.543 1 98.81 113 TRP A C 1
ATOM 900 O O . TRP A 1 113 ? 7.543 9.109 4.379 1 98.81 113 TRP A O 1
ATOM 910 N N . ALA A 1 114 ? 6.195 10.367 5.68 1 98.5 114 ALA A N 1
ATOM 911 C CA . ALA A 1 114 ? 7.047 10.297 6.863 1 98.5 114 ALA A CA 1
ATOM 912 C C . ALA A 1 114 ? 6.59 9.188 7.805 1 98.5 114 ALA A C 1
ATOM 914 O O . ALA A 1 114 ? 5.465 9.219 8.312 1 98.5 114 ALA A O 1
ATOM 915 N N . GLY A 1 115 ? 7.457 8.242 8.062 1 97.75 115 GLY A N 1
ATOM 916 C CA . GLY A 1 115 ? 7.113 7.074 8.859 1 97.75 115 GLY A CA 1
ATOM 917 C C . GLY A 1 115 ? 6.848 7.398 10.312 1 97.75 115 GLY A C 1
ATOM 918 O O . GLY A 1 115 ? 7.508 8.266 10.898 1 97.75 115 GLY A O 1
ATOM 919 N N . VAL A 1 116 ? 5.875 6.734 10.883 1 98.25 116 VAL A N 1
ATOM 920 C CA . VAL A 1 116 ? 5.551 6.859 12.305 1 98.25 116 VAL A CA 1
ATOM 921 C C . VAL A 1 116 ? 5.621 5.488 12.969 1 98.25 116 VAL A C 1
ATOM 923 O O . VAL A 1 116 ? 6.492 5.25 13.812 1 98.25 116 VAL A O 1
ATOM 926 N N . PHE A 1 117 ? 4.703 4.637 12.609 1 97.69 117 PHE A N 1
ATOM 927 C CA . PHE A 1 117 ? 4.695 3.273 13.125 1 97.69 117 PHE A CA 1
ATOM 928 C C . PHE A 1 117 ? 5.855 2.469 12.555 1 97.69 117 PHE A C 1
ATOM 930 O O . PHE A 1 117 ? 6.238 2.656 11.398 1 97.69 117 PHE A O 1
ATOM 937 N N . PRO A 1 118 ? 6.531 1.653 13.281 1 96.94 118 PRO A N 1
ATOM 938 C CA . PRO A 1 118 ? 6.246 1.182 14.641 1 96.94 118 PRO A CA 1
ATOM 939 C C . PRO A 1 118 ? 7.137 1.842 15.695 1 96.94 118 PRO A C 1
ATOM 941 O O . PRO A 1 118 ? 7.281 1.318 16.797 1 96.94 118 PRO A O 1
ATOM 944 N N . LYS A 1 119 ? 7.75 2.982 15.422 1 95.56 119 LYS A N 1
ATOM 945 C CA . LYS A 1 119 ? 8.633 3.617 16.391 1 95.56 119 LYS A CA 1
ATOM 946 C C . LYS A 1 119 ? 7.84 4.23 17.547 1 95.56 119 LYS A C 1
ATOM 948 O O . LYS A 1 119 ? 7.207 5.273 17.375 1 95.56 119 LYS A O 1
ATOM 953 N N . ASN A 1 120 ? 7.992 3.697 18.703 1 96.19 120 ASN A N 1
ATOM 954 C CA . ASN A 1 120 ? 7.164 4.074 19.844 1 96.19 120 ASN A CA 1
ATOM 955 C C . ASN A 1 120 ? 7.293 5.562 20.156 1 96.19 120 ASN A C 1
ATOM 957 O O . ASN A 1 120 ? 6.293 6.23 20.438 1 96.19 120 ASN A O 1
ATOM 961 N N . LYS A 1 121 ? 8.484 6.07 20.156 1 96.94 121 LYS A N 1
ATOM 962 C CA . LYS A 1 121 ? 8.703 7.477 20.484 1 96.94 121 LYS A CA 1
ATOM 963 C C . LYS A 1 121 ? 7.945 8.391 19.516 1 96.94 121 LYS A C 1
ATOM 965 O O . LYS A 1 121 ? 7.336 9.375 19.938 1 96.94 121 LYS A O 1
ATOM 970 N N . VAL A 1 122 ? 8 8.023 18.266 1 97.94 122 VAL A N 1
ATOM 971 C CA . VAL A 1 122 ? 7.336 8.836 17.25 1 97.94 122 VAL A CA 1
ATOM 972 C C . VAL A 1 122 ? 5.82 8.664 17.375 1 97.94 122 VAL A C 1
ATOM 974 O O . VAL A 1 122 ? 5.074 9.648 17.328 1 97.94 122 VAL A O 1
ATOM 977 N N . VAL A 1 123 ? 5.379 7.391 17.562 1 98.31 123 VAL A N 1
ATOM 978 C CA . VAL A 1 123 ? 3.961 7.098 17.734 1 98.31 123 VAL A CA 1
ATOM 979 C C . VAL A 1 123 ? 3.398 7.906 18.891 1 98.31 123 VAL A C 1
ATOM 981 O O . VAL A 1 123 ? 2.359 8.555 18.766 1 98.31 123 VAL A O 1
ATOM 984 N N . ASN A 1 124 ? 4.078 7.914 19.969 1 98.12 124 ASN A N 1
ATOM 985 C CA . ASN A 1 124 ? 3.631 8.609 21.172 1 98.12 124 ASN A CA 1
ATOM 986 C C . ASN A 1 124 ? 3.6 10.125 20.953 1 98.12 124 ASN A C 1
ATOM 988 O O . ASN A 1 124 ? 2.688 10.805 21.438 1 98.12 124 ASN A O 1
ATOM 992 N N . LYS A 1 125 ? 4.594 10.641 20.281 1 98.06 125 LYS A N 1
ATOM 993 C CA . LYS A 1 125 ? 4.637 12.078 20.031 1 98.06 125 LYS A CA 1
ATOM 994 C C . LYS A 1 125 ? 3.447 12.516 19.172 1 98.06 125 LYS A C 1
ATOM 996 O O . LYS A 1 125 ? 2.824 13.547 19.453 1 98.06 125 LYS A O 1
ATOM 1001 N N . VAL A 1 126 ? 3.156 11.742 18.141 1 98.56 126 VAL A N 1
ATOM 1002 C CA . VAL A 1 126 ? 2.025 12.07 17.281 1 98.56 126 VAL A CA 1
ATOM 1003 C C . VAL A 1 126 ? 0.724 11.961 18.062 1 98.56 126 VAL A C 1
ATOM 1005 O O . VAL A 1 126 ? -0.151 12.82 17.969 1 98.56 126 VAL A O 1
ATOM 1008 N N . ARG A 1 127 ? 0.6 10.906 18.844 1 98.06 127 ARG A N 1
ATOM 1009 C CA . ARG A 1 127 ? -0.579 10.719 19.688 1 98.06 127 ARG A CA 1
ATOM 1010 C C . ARG A 1 127 ? -0.796 11.914 20.609 1 98.06 127 ARG A C 1
ATOM 1012 O O . ARG A 1 127 ? -1.909 12.438 20.703 1 98.06 127 ARG A O 1
ATOM 1019 N N . GLN A 1 128 ? 0.226 12.367 21.219 1 96.88 128 GLN A N 1
ATOM 1020 C CA . GLN A 1 128 ? 0.152 13.492 22.141 1 96.88 128 GLN A CA 1
ATOM 1021 C C . GLN A 1 128 ? -0.195 14.781 21.422 1 96.88 128 GLN A C 1
ATOM 1023 O O . GLN A 1 128 ? -1.035 15.555 21.875 1 96.88 128 GLN A O 1
ATOM 1028 N N . THR A 1 129 ? 0.468 15 20.312 1 97.81 129 THR A N 1
ATOM 1029 C CA . THR A 1 129 ? 0.27 16.234 19.562 1 97.81 129 THR A CA 1
ATOM 1030 C C . THR A 1 129 ? -1.192 16.375 19.141 1 97.81 129 THR A C 1
ATOM 1032 O O . THR A 1 129 ? -1.743 17.484 19.188 1 97.81 129 THR A O 1
ATOM 1035 N N . LEU A 1 130 ? -1.823 15.211 18.828 1 97.88 130 LEU A N 1
ATOM 1036 C CA . LEU A 1 130 ? -3.17 15.273 18.266 1 97.88 130 LEU A CA 1
ATOM 1037 C C . LEU A 1 130 ? -4.199 14.781 19.281 1 97.88 130 LEU A C 1
ATOM 1039 O O . LEU A 1 130 ? -5.379 14.641 18.953 1 97.88 130 LEU A O 1
ATOM 1043 N N . ASP A 1 131 ? -3.785 14.453 20.453 1 95.25 131 ASP A N 1
ATOM 1044 C CA . ASP A 1 131 ? -4.645 13.984 21.547 1 95.25 131 ASP A CA 1
ATOM 1045 C C . ASP A 1 131 ? -5.492 12.797 21.094 1 95.25 131 ASP A C 1
ATOM 1047 O O . ASP A 1 131 ? -6.719 12.828 21.203 1 95.25 131 ASP A O 1
ATOM 1051 N N . LEU A 1 132 ? -4.82 11.789 20.594 1 97.38 132 LEU A N 1
ATOM 1052 C CA . LEU A 1 132 ? -5.512 10.633 20.047 1 97.38 132 LEU A CA 1
ATOM 1053 C C . LEU A 1 132 ? -5.84 9.625 21.141 1 97.38 132 LEU A C 1
ATOM 1055 O O . LEU A 1 132 ? -5.031 9.398 22.047 1 97.38 132 LEU A O 1
ATOM 1059 N N . PRO A 1 133 ? -7.035 9.078 21.109 1 96.12 133 PRO A N 1
ATOM 1060 C CA . PRO A 1 133 ? -7.297 7.961 22.016 1 96.12 133 PRO A CA 1
ATOM 1061 C C . PRO A 1 133 ? -6.402 6.754 21.734 1 96.12 133 PRO A C 1
ATOM 1063 O O . PRO A 1 133 ? -5.84 6.641 20.641 1 96.12 133 PRO A O 1
ATOM 1066 N N . LEU A 1 134 ? -6.328 5.82 22.625 1 94.94 134 LEU A N 1
ATOM 1067 C CA . LEU A 1 134 ? -5.426 4.676 22.562 1 94.94 134 LEU A CA 1
ATOM 1068 C C . LEU A 1 134 ? -5.828 3.738 21.422 1 94.94 134 LEU A C 1
ATOM 1070 O O . LEU A 1 134 ? -4.98 3.049 20.859 1 94.94 134 LEU A O 1
ATOM 1074 N N . LYS A 1 135 ? -7.059 3.734 21.078 1 96.69 135 LYS A N 1
ATOM 1075 C CA . LYS A 1 135 ? -7.535 2.799 20.062 1 96.69 135 LYS A CA 1
ATOM 1076 C C . LYS A 1 135 ? -7.02 3.178 18.688 1 96.69 135 LYS A C 1
ATOM 1078 O O . LYS A 1 135 ? -7.043 2.359 17.766 1 96.69 135 LYS A O 1
ATOM 1083 N N . LEU A 1 136 ? -6.633 4.426 18.547 1 98.06 136 LEU A N 1
ATOM 1084 C CA . LEU A 1 136 ? -6.098 4.859 17.266 1 98.06 136 LEU A CA 1
ATOM 1085 C C . LEU A 1 136 ? -4.57 4.824 17.281 1 98.06 136 LEU A C 1
ATOM 1087 O O . LEU A 1 136 ? -3.938 5.398 18.172 1 98.06 136 LEU A O 1
ATOM 1091 N N . VAL A 1 137 ? -4.02 4.176 16.359 1 98.31 137 VAL A N 1
ATOM 1092 C CA . VAL A 1 137 ? -2.572 4.02 16.25 1 98.31 137 VAL A CA 1
ATOM 1093 C C . VAL A 1 137 ? -2.041 4.891 15.117 1 98.31 137 VAL A C 1
ATOM 1095 O O . VAL A 1 137 ? -2.377 4.668 13.945 1 98.31 137 VAL A O 1
ATOM 1098 N N . PRO A 1 138 ? -1.204 5.902 15.469 1 98.69 138 PRO A N 1
ATOM 1099 C CA . PRO A 1 138 ? -0.562 6.645 14.375 1 98.69 138 PRO A CA 1
ATOM 1100 C C . PRO A 1 138 ? 0.286 5.75 13.477 1 98.69 138 PRO A C 1
ATOM 1102 O O . PRO A 1 138 ? 1.151 5.02 13.961 1 98.69 138 PRO A O 1
ATOM 1105 N N . TYR A 1 139 ? 0.027 5.812 12.203 1 98.62 139 TYR A N 1
ATOM 1106 C CA . TYR A 1 139 ? 0.684 4.945 11.234 1 98.62 139 TYR A CA 1
ATOM 1107 C C . TYR A 1 139 ? 1.676 5.727 10.383 1 98.62 139 TYR A C 1
ATOM 1109 O O . TYR A 1 139 ? 2.83 5.324 10.234 1 98.62 139 TYR A O 1
ATOM 1117 N N . ALA A 1 140 ? 1.258 6.902 9.859 1 98.81 140 ALA A N 1
ATOM 1118 C CA . ALA A 1 140 ? 2.082 7.684 8.938 1 98.81 140 ALA A CA 1
ATOM 1119 C C . ALA A 1 140 ? 1.652 9.148 8.93 1 98.81 140 ALA A C 1
ATOM 1121 O O . ALA A 1 140 ? 0.5 9.461 9.234 1 98.81 140 ALA A O 1
ATOM 1122 N N . LEU A 1 141 ? 2.564 10.023 8.633 1 98.88 141 LEU A N 1
ATOM 1123 C CA . LEU A 1 141 ? 2.312 11.422 8.297 1 98.88 1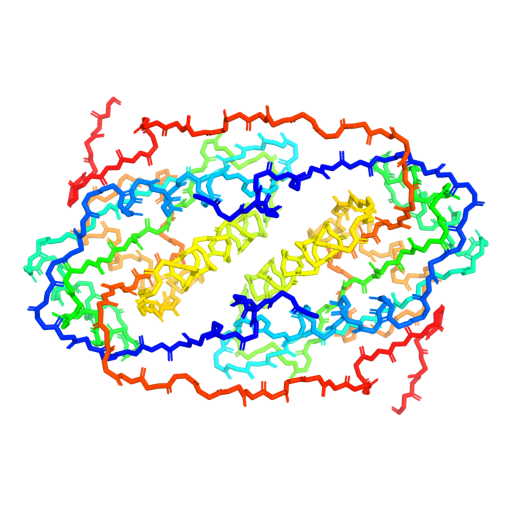41 LEU A CA 1
ATOM 1124 C C . LEU A 1 141 ? 2.562 11.68 6.816 1 98.88 141 LEU A C 1
ATOM 1126 O O . LEU A 1 141 ? 3.666 11.445 6.316 1 98.88 141 LEU A O 1
ATOM 1130 N N . ILE A 1 142 ? 1.552 12.156 6.129 1 98.94 142 ILE A N 1
ATOM 1131 C CA . ILE A 1 142 ? 1.688 12.445 4.707 1 98.94 142 ILE A CA 1
ATOM 1132 C C . ILE A 1 142 ? 1.58 13.953 4.48 1 98.94 142 ILE A C 1
ATOM 1134 O O . ILE A 1 142 ? 0.476 14.5 4.426 1 98.94 142 ILE A O 1
ATOM 1138 N N . SER A 1 143 ? 2.729 14.625 4.289 1 98.88 143 SER A N 1
ATOM 1139 C CA . SER A 1 143 ? 2.703 16.031 3.926 1 98.88 143 SER A CA 1
ATOM 1140 C C . SER A 1 143 ? 2.307 16.219 2.465 1 98.88 143 SER A C 1
ATOM 1142 O O . SER A 1 143 ? 2.75 15.469 1.594 1 98.88 143 SER A O 1
ATOM 1144 N N . ILE A 1 144 ? 1.467 17.172 2.199 1 98.88 144 ILE A N 1
ATOM 1145 C CA . ILE A 1 144 ? 0.939 17.375 0.856 1 98.88 144 ILE A CA 1
ATOM 1146 C C . ILE A 1 144 ? 0.944 18.875 0.532 1 98.88 144 ILE A C 1
ATOM 1148 O O . ILE A 1 144 ? 0.616 19.703 1.385 1 98.88 144 ILE A O 1
ATOM 1152 N N . GLY A 1 145 ? 1.26 19.203 -0.693 1 98.81 145 GLY A N 1
ATOM 1153 C CA . GLY A 1 145 ? 1.198 20.562 -1.198 1 98.81 145 GLY A CA 1
ATOM 1154 C C . GLY A 1 145 ? 1.617 20.688 -2.652 1 98.81 145 GLY A C 1
ATOM 1155 O O . GLY A 1 145 ? 1.997 19.688 -3.275 1 98.81 145 GLY A O 1
ATOM 1156 N N . TYR A 1 146 ? 1.43 21.844 -3.172 1 98.56 146 TYR A N 1
ATOM 1157 C CA . TYR A 1 146 ? 1.995 22.141 -4.484 1 98.56 146 TYR A CA 1
ATOM 1158 C C . TYR A 1 146 ? 3.502 22.344 -4.395 1 98.56 146 TYR A C 1
ATOM 1160 O O . TYR A 1 146 ? 4.008 22.828 -3.381 1 98.56 146 TYR A O 1
ATOM 1168 N N . SER A 1 147 ? 4.199 21.953 -5.383 1 98.06 147 SER A N 1
ATOM 1169 C CA . SER A 1 147 ? 5.648 22.109 -5.422 1 98.06 147 SER A CA 1
ATOM 1170 C C . SER A 1 147 ? 6.129 22.469 -6.824 1 98.06 147 SER A C 1
ATOM 1172 O O . SER A 1 147 ? 5.488 22.125 -7.816 1 98.06 147 SER A O 1
ATOM 1174 N N . GLU A 1 148 ? 7.258 23.141 -6.898 1 95.94 148 GLU A N 1
ATOM 1175 C CA . GLU A 1 148 ? 7.891 23.453 -8.172 1 95.94 148 GLU A CA 1
ATOM 1176 C C . GLU A 1 148 ? 8.883 22.375 -8.586 1 95.94 148 GLU A C 1
ATOM 1178 O O . GLU A 1 148 ? 9.406 22.406 -9.703 1 95.94 148 GLU A O 1
ATOM 1183 N N . GLU A 1 149 ? 9.102 21.516 -7.688 1 93.38 149 GLU A N 1
ATOM 1184 C CA . GLU A 1 149 ? 10.039 20.438 -8 1 93.38 149 GLU A CA 1
ATOM 1185 C C . GLU A 1 149 ? 9.5 19.547 -9.109 1 93.38 149 GLU A C 1
ATOM 1187 O O . GLU A 1 149 ? 8.32 19.188 -9.109 1 93.38 149 GLU A O 1
ATOM 1192 N N . LYS A 1 150 ? 10.438 19.281 -10.109 1 83.56 150 LYS A N 1
ATOM 1193 C CA . LYS A 1 150 ? 10.055 18.391 -11.195 1 83.56 150 LYS A CA 1
ATOM 1194 C C . LYS A 1 150 ? 10.43 16.938 -10.859 1 83.56 150 LYS A C 1
ATOM 1196 O O . LYS A 1 150 ? 11.5 16.688 -10.312 1 83.56 150 LYS A O 1
ATOM 1201 N N . ASN A 1 151 ? 9.406 16.109 -11.07 1 78.31 151 ASN A N 1
ATOM 1202 C CA . ASN A 1 151 ? 9.68 14.688 -10.852 1 78.31 151 ASN A CA 1
ATOM 1203 C C . ASN A 1 151 ? 10.406 14.07 -12.039 1 78.31 151 ASN A C 1
ATOM 1205 O O . ASN A 1 151 ? 10.016 14.273 -13.188 1 78.31 151 ASN A O 1
ATOM 1209 N N . GLU A 1 152 ? 11.594 13.57 -11.758 1 86.5 152 GLU A N 1
ATOM 1210 C CA . GLU A 1 152 ? 12.281 12.766 -12.758 1 86.5 152 GLU A CA 1
ATOM 1211 C C . GLU A 1 152 ? 12.117 11.273 -12.477 1 86.5 152 GLU A C 1
ATOM 1213 O O . GLU A 1 152 ? 12.266 10.836 -11.336 1 86.5 152 GLU A O 1
ATOM 1218 N N . PHE A 1 153 ? 11.789 10.609 -13.508 1 92.62 153 PHE A N 1
ATOM 1219 C CA . PHE A 1 153 ? 11.602 9.172 -13.367 1 92.62 153 PHE A CA 1
ATOM 1220 C C . PHE A 1 153 ? 12.914 8.477 -13.047 1 92.62 153 PHE A C 1
ATOM 1222 O O . PHE A 1 153 ? 13.93 8.727 -13.703 1 92.62 153 PHE A O 1
ATOM 1229 N N . ILE A 1 154 ? 12.914 7.703 -12.023 1 92.12 154 ILE A N 1
ATOM 1230 C CA . ILE A 1 154 ? 14.016 6.805 -11.68 1 92.12 154 ILE A CA 1
ATOM 1231 C C . ILE A 1 154 ? 13.555 5.355 -11.82 1 92.12 154 ILE A C 1
ATOM 1233 O O . ILE A 1 154 ? 12.633 4.918 -11.133 1 92.12 154 ILE A O 1
ATOM 1237 N N . ASP A 1 155 ? 14.18 4.645 -12.695 1 95.94 155 ASP A N 1
ATOM 1238 C CA . ASP A 1 155 ? 13.805 3.252 -12.914 1 95.94 155 ASP A CA 1
ATOM 1239 C C . ASP A 1 155 ? 14.336 2.357 -11.797 1 95.94 155 ASP A C 1
ATOM 1241 O O . ASP A 1 155 ? 15.547 2.133 -11.695 1 95.94 155 ASP A O 1
ATOM 1245 N N . ARG A 1 156 ? 13.461 1.844 -11.07 1 97.44 156 ARG A N 1
ATOM 1246 C CA . ARG A 1 156 ? 13.844 1.021 -9.93 1 97.44 156 ARG A CA 1
ATOM 1247 C C . ARG A 1 156 ? 13.766 -0.463 -10.273 1 97.44 156 ARG A C 1
ATOM 1249 O O . ARG A 1 156 ? 13.961 -1.318 -9.406 1 97.44 156 ARG A O 1
ATOM 1256 N N . PHE A 1 157 ? 13.5 -0.747 -11.531 1 98.25 157 PHE A N 1
ATOM 1257 C CA . PHE A 1 157 ? 13.375 -2.137 -11.961 1 98.25 157 PHE A CA 1
ATOM 1258 C C . PHE A 1 157 ? 14.695 -2.877 -11.781 1 98.25 157 PHE A C 1
ATOM 1260 O O . PHE A 1 157 ? 15.742 -2.418 -12.25 1 98.25 157 PHE A O 1
ATOM 1267 N N . ASP A 1 158 ? 14.648 -3.99 -11.102 1 98.44 158 ASP A N 1
ATOM 1268 C CA . ASP A 1 158 ? 15.805 -4.855 -10.883 1 98.44 158 ASP A CA 1
ATOM 1269 C C . ASP A 1 158 ? 15.461 -6.316 -11.172 1 98.44 158 ASP A C 1
ATOM 1271 O O . ASP A 1 158 ? 14.883 -7 -10.32 1 98.44 158 ASP A O 1
ATOM 1275 N N . GLU A 1 159 ? 15.898 -6.844 -12.266 1 97.31 159 GLU A N 1
ATOM 1276 C CA . GLU A 1 159 ? 15.555 -8.188 -12.719 1 97.31 159 GLU A CA 1
ATOM 1277 C C . GLU A 1 159 ? 16.109 -9.25 -11.766 1 97.31 159 GLU A C 1
ATOM 1279 O O . GLU A 1 159 ? 15.609 -10.375 -11.727 1 97.31 159 GLU A O 1
ATOM 1284 N N . ASN A 1 160 ? 17.141 -8.891 -10.992 1 96.94 160 ASN A N 1
ATOM 1285 C CA . ASN A 1 160 ? 17.75 -9.844 -10.078 1 96.94 160 ASN A CA 1
ATOM 1286 C C . ASN A 1 160 ? 16.812 -10.18 -8.914 1 96.94 160 ASN A C 1
ATOM 1288 O O . ASN A 1 160 ? 17.031 -11.156 -8.195 1 96.94 160 ASN A O 1
ATOM 1292 N N . LYS A 1 161 ? 15.75 -9.445 -8.805 1 97.75 161 LYS A N 1
ATOM 1293 C CA . LYS A 1 161 ? 14.789 -9.664 -7.723 1 97.75 161 LYS A CA 1
ATOM 1294 C C . LYS A 1 161 ? 13.633 -10.539 -8.188 1 97.75 161 LYS A C 1
ATOM 1296 O O . LYS A 1 161 ? 12.656 -10.719 -7.453 1 97.75 161 LYS A O 1
ATOM 1301 N N . ILE A 1 162 ? 13.719 -11.016 -9.375 1 98.12 162 ILE A N 1
ATOM 1302 C CA . ILE A 1 162 ? 12.633 -11.789 -9.961 1 98.12 162 ILE A CA 1
ATOM 1303 C C . ILE A 1 162 ? 13.094 -13.227 -10.203 1 98.12 162 ILE A C 1
ATOM 1305 O O . ILE A 1 162 ? 14.156 -13.453 -10.789 1 98.12 162 ILE A O 1
ATOM 1309 N N . HIS A 1 163 ? 12.312 -14.117 -9.742 1 97.88 163 HIS A N 1
ATOM 1310 C CA . HIS A 1 163 ? 12.516 -15.547 -9.977 1 97.88 163 HIS A CA 1
ATOM 1311 C C . HIS A 1 163 ? 11.273 -16.188 -10.57 1 97.88 163 HIS A C 1
ATOM 1313 O O . HIS A 1 163 ? 10.188 -15.609 -10.531 1 97.88 163 HIS A O 1
ATOM 1319 N N . ARG A 1 164 ? 11.461 -17.359 -11.172 1 97.38 164 ARG A N 1
ATOM 1320 C CA . ARG A 1 164 ? 10.312 -18.047 -11.758 1 97.38 164 ARG A CA 1
ATOM 1321 C C . ARG A 1 164 ? 10.234 -19.5 -11.281 1 97.38 164 ARG A C 1
ATOM 1323 O O . ARG A 1 164 ? 11.18 -20.266 -11.461 1 97.38 164 ARG A O 1
ATOM 1330 N N . ASN A 1 165 ? 9.188 -19.891 -10.609 1 97 165 ASN A N 1
ATOM 1331 C CA . ASN A 1 165 ? 8.797 -21.203 -10.125 1 97 165 ASN A CA 1
ATOM 1332 C C . ASN A 1 165 ? 9.766 -21.719 -9.055 1 97 165 ASN A C 1
ATOM 1334 O O . ASN A 1 165 ? 9.344 -22.359 -8.094 1 97 165 ASN A O 1
ATOM 1338 N N . VAL A 1 166 ? 10.938 -21.391 -9.117 1 88.38 166 VAL A N 1
ATOM 1339 C CA . VAL A 1 166 ? 11.945 -21.812 -8.148 1 88.38 166 VAL A CA 1
ATOM 1340 C C . VAL A 1 166 ? 12.852 -20.625 -7.805 1 88.38 166 VAL A C 1
ATOM 1342 O O . VAL A 1 166 ? 13.094 -19.75 -8.641 1 88.38 166 VAL A O 1
ATOM 1345 N N . TYR A 1 167 ? 13.07 -20.578 -6.52 1 88.19 167 TYR A N 1
ATOM 1346 C CA . TYR A 1 167 ? 14.062 -19.578 -6.164 1 88.19 167 TYR A CA 1
ATOM 1347 C C . TYR A 1 167 ? 15.453 -20 -6.609 1 88.19 167 TYR A C 1
ATOM 1349 O O . TYR A 1 167 ? 15.898 -21.109 -6.312 1 88.19 167 TYR A O 1
ATOM 1357 N N . LYS A 1 168 ? 16.047 -19.375 -7.539 1 75.88 168 LYS A N 1
ATOM 1358 C CA . LYS A 1 168 ? 17.391 -19.672 -8.008 1 75.88 168 LYS A CA 1
ATOM 1359 C C . LYS A 1 168 ? 18.438 -18.953 -7.156 1 75.88 168 LYS A C 1
ATOM 1361 O O . LYS A 1 168 ? 18.359 -17.75 -6.938 1 75.88 168 LYS A O 1
ATOM 1366 N N . ASN A 1 169 ? 19.094 -19.703 -6.289 1 63.66 169 ASN A N 1
ATOM 1367 C CA . ASN A 1 169 ? 20.172 -19.172 -5.453 1 63.66 169 ASN A CA 1
ATOM 1368 C C . ASN A 1 169 ? 21.266 -18.531 -6.297 1 63.66 169 ASN A C 1
ATOM 1370 O O . ASN A 1 169 ? 21.766 -19.141 -7.246 1 63.66 169 ASN A O 1
ATOM 1374 N N . ARG A 1 170 ? 21.141 -17.203 -6.512 1 46.62 170 ARG A N 1
ATOM 1375 C CA . ARG A 1 170 ? 22.359 -16.688 -7.105 1 46.62 170 ARG A CA 1
ATOM 1376 C C . ARG A 1 170 ? 23.453 -16.516 -6.051 1 46.62 170 ARG A C 1
ATOM 1378 O O . ARG A 1 170 ? 23.156 -16.219 -4.887 1 46.62 170 ARG A O 1
ATOM 1385 N N . MET B 1 1 ? -10.852 10.734 -8.562 1 93.62 1 MET B N 1
ATOM 1386 C CA . MET B 1 1 ? -10.211 9.469 -8.203 1 93.62 1 MET B CA 1
ATOM 1387 C C . MET B 1 1 ? -9.672 8.766 -9.438 1 93.62 1 MET B C 1
ATOM 1389 O O . MET B 1 1 ? -10.352 8.695 -10.469 1 93.62 1 MET B O 1
ATOM 1393 N N . LEU B 1 2 ? -8.469 8.211 -9.336 1 94.94 2 LEU B N 1
ATOM 1394 C CA . LEU B 1 2 ? -7.855 7.434 -10.406 1 94.94 2 LEU B CA 1
ATOM 1395 C C . LEU B 1 2 ? -8.727 6.238 -10.789 1 94.94 2 LEU B C 1
ATOM 1397 O O . LEU B 1 2 ? -9.172 5.492 -9.914 1 94.94 2 LEU B O 1
ATOM 1401 N N . GLU B 1 3 ? -8.953 6.035 -12.055 1 95.56 3 GLU B N 1
ATOM 1402 C CA . GLU B 1 3 ? -9.859 5 -12.547 1 95.56 3 GLU B CA 1
ATOM 1403 C C . GLU B 1 3 ? -9.422 3.617 -12.07 1 95.56 3 GLU B C 1
ATOM 1405 O O . GLU B 1 3 ? -10.258 2.787 -11.703 1 95.56 3 GLU B O 1
ATOM 1410 N N . VAL B 1 4 ? -8.141 3.342 -12.078 1 97.25 4 VAL B N 1
ATOM 1411 C CA . VAL B 1 4 ? -7.648 2.02 -11.703 1 97.25 4 VAL B CA 1
ATOM 1412 C C . VAL B 1 4 ? -7.926 1.765 -10.227 1 97.25 4 VAL B C 1
ATOM 1414 O O . VAL B 1 4 ? -8.133 0.622 -9.812 1 97.25 4 VAL B O 1
ATOM 1417 N N . ILE B 1 5 ? -7.879 2.824 -9.367 1 98.19 5 ILE B N 1
ATOM 1418 C CA . ILE B 1 5 ? -8.211 2.676 -7.957 1 98.19 5 ILE B CA 1
ATOM 1419 C C . ILE B 1 5 ? -9.703 2.395 -7.801 1 98.19 5 ILE B C 1
ATOM 1421 O O . ILE B 1 5 ? -10.102 1.542 -7.008 1 98.19 5 ILE B O 1
ATOM 1425 N N . LYS B 1 6 ? -10.461 3.037 -8.578 1 96.19 6 LYS B N 1
ATOM 1426 C CA . LYS B 1 6 ? -11.906 2.854 -8.578 1 96.19 6 LYS B CA 1
ATOM 1427 C C . LYS B 1 6 ? -12.281 1.428 -8.969 1 96.19 6 LYS B C 1
ATOM 1429 O O . LYS B 1 6 ? -13.227 0.854 -8.414 1 96.19 6 LYS B O 1
ATOM 1434 N N . ASN B 1 7 ? -11.57 0.856 -9.875 1 95.19 7 ASN B N 1
ATOM 1435 C CA . ASN B 1 7 ? -11.984 -0.381 -10.523 1 95.19 7 ASN B CA 1
ATOM 1436 C C . ASN B 1 7 ? -11.266 -1.594 -9.938 1 95.19 7 ASN B C 1
ATOM 1438 O O . ASN B 1 7 ? -11.633 -2.734 -10.227 1 95.19 7 ASN B O 1
ATOM 1442 N N . ARG B 1 8 ? -10.258 -1.35 -9.133 1 97.06 8 ARG B N 1
ATOM 1443 C CA . ARG B 1 8 ? -9.539 -2.484 -8.562 1 97.06 8 ARG B CA 1
ATOM 1444 C C . ARG B 1 8 ? -10.383 -3.203 -7.52 1 97.06 8 ARG B C 1
ATOM 1446 O O . ARG B 1 8 ? -10.805 -2.6 -6.531 1 97.06 8 ARG B O 1
ATOM 1453 N N . HIS B 1 9 ? -10.633 -4.52 -7.719 1 96.06 9 HIS B N 1
ATOM 1454 C CA . HIS B 1 9 ? -11.305 -5.426 -6.793 1 96.06 9 HIS B CA 1
ATOM 1455 C C . HIS B 1 9 ? -10.648 -6.801 -6.793 1 96.06 9 HIS B C 1
ATOM 1457 O O . HIS B 1 9 ? -9.906 -7.141 -7.719 1 96.06 9 HIS B O 1
ATOM 1463 N N . SER B 1 10 ? -10.969 -7.492 -5.691 1 97.31 10 SER B N 1
ATOM 1464 C CA . SER B 1 10 ? -10.477 -8.867 -5.648 1 97.31 10 SER B CA 1
ATOM 1465 C C . SER B 1 10 ? -11.336 -9.789 -6.504 1 97.31 10 SER B C 1
ATOM 1467 O O . SER B 1 10 ? -12.531 -9.945 -6.25 1 97.31 10 SER B O 1
ATOM 1469 N N . ILE B 1 11 ? -10.758 -10.297 -7.531 1 97.38 11 ILE B N 1
ATOM 1470 C CA . ILE B 1 11 ? -11.414 -11.258 -8.406 1 97.38 11 ILE B CA 1
ATOM 1471 C C . ILE B 1 11 ? -10.719 -12.609 -8.297 1 97.38 11 ILE B C 1
ATOM 1473 O O . ILE B 1 11 ? -9.492 -12.703 -8.391 1 97.38 11 ILE B O 1
ATOM 1477 N N . ARG B 1 12 ? -11.5 -13.664 -8.141 1 97.75 12 ARG B N 1
ATOM 1478 C CA . ARG B 1 12 ? -10.945 -14.977 -7.824 1 97.75 12 ARG B CA 1
ATOM 1479 C C . ARG B 1 12 ? -11.344 -16 -8.875 1 97.75 12 ARG B C 1
ATOM 1481 O O . ARG B 1 12 ? -11.203 -17.219 -8.664 1 97.75 12 ARG B O 1
ATOM 1488 N N . THR B 1 13 ? -11.922 -15.547 -9.984 1 97.88 13 THR B N 1
ATOM 1489 C CA . THR B 1 13 ? -12.273 -16.391 -11.117 1 97.88 13 THR B CA 1
ATOM 1490 C C . THR B 1 13 ? -11.438 -16.031 -12.344 1 97.88 13 THR B C 1
ATOM 1492 O O . THR B 1 13 ? -11.172 -14.852 -12.586 1 97.88 13 THR B O 1
ATOM 1495 N N . TYR B 1 14 ? -11.07 -17.062 -13.109 1 98.31 14 TYR B N 1
ATOM 1496 C CA . TYR B 1 14 ? -10.164 -16.844 -14.234 1 98.31 14 TYR B CA 1
ATOM 1497 C C . TYR B 1 14 ? -10.562 -17.703 -15.43 1 98.31 14 TYR B C 1
ATOM 1499 O O . TYR B 1 14 ? -11.148 -18.781 -15.266 1 98.31 14 TYR B O 1
ATOM 1507 N N . ILE B 1 15 ? -10.312 -17.188 -16.562 1 97.5 15 ILE B N 1
ATOM 1508 C CA . ILE B 1 15 ? -10.461 -18 -17.766 1 97.5 15 ILE B CA 1
ATOM 1509 C C . ILE B 1 15 ? -9.117 -18.594 -18.172 1 97.5 15 ILE B C 1
ATOM 1511 O O . ILE B 1 15 ? -8.062 -18.094 -17.75 1 97.5 15 ILE B O 1
ATOM 1515 N N . ASP B 1 16 ? -9.18 -19.641 -18.938 1 95.75 16 ASP B N 1
ATOM 1516 C CA . ASP B 1 16 ? -7.969 -20.344 -19.344 1 95.75 16 ASP B CA 1
ATOM 1517 C C . ASP B 1 16 ? -7.238 -19.594 -20.469 1 95.75 16 ASP B C 1
ATOM 1519 O O . ASP B 1 16 ? -7.305 -19.984 -21.625 1 95.75 16 ASP B O 1
ATOM 1523 N N . LYS B 1 17 ? -6.539 -18.594 -20.125 1 97.62 17 LYS B N 1
ATOM 1524 C CA . LYS B 1 17 ? -5.754 -17.766 -21.031 1 97.62 17 LYS B CA 1
ATOM 1525 C C . LYS B 1 17 ? -4.461 -17.297 -20.375 1 97.62 17 LYS B C 1
ATOM 1527 O O . LYS B 1 17 ? -4.492 -16.719 -19.281 1 97.62 17 LYS B O 1
ATOM 1532 N N . ASN B 1 18 ? -3.375 -17.578 -21.031 1 97.25 18 ASN B N 1
ATOM 1533 C CA . ASN B 1 18 ? -2.076 -17.172 -20.5 1 97.25 18 ASN B CA 1
ATOM 1534 C C . ASN B 1 18 ? -1.908 -15.656 -20.516 1 97.25 18 ASN B C 1
ATOM 1536 O O . ASN B 1 18 ? -2.539 -14.961 -21.312 1 97.25 18 ASN B O 1
ATOM 1540 N N . ILE B 1 19 ? -1.08 -15.227 -19.656 1 98.44 19 ILE B N 1
ATOM 1541 C CA . ILE B 1 19 ? -0.774 -13.797 -19.594 1 98.44 19 ILE B CA 1
ATOM 1542 C C . ILE B 1 19 ? 0.487 -13.5 -20.406 1 98.44 19 ILE B C 1
ATOM 1544 O O . ILE B 1 19 ? 1.468 -14.25 -20.328 1 98.44 19 ILE B O 1
ATOM 1548 N N . GLU B 1 20 ? 0.508 -12.477 -21.109 1 98.56 20 GLU B N 1
ATOM 1549 C CA . GLU B 1 20 ? 1.659 -12.062 -21.906 1 98.56 20 GLU B CA 1
ATOM 1550 C C . GLU B 1 20 ? 2.84 -11.688 -21.031 1 98.56 20 GLU B C 1
ATOM 1552 O O . GLU B 1 20 ? 2.664 -11.047 -19.984 1 98.56 20 GLU B O 1
ATOM 1557 N N . GLU B 1 21 ? 4.008 -12.047 -21.484 1 98.44 21 GLU B N 1
ATOM 1558 C CA . GLU B 1 21 ? 5.223 -11.812 -20.719 1 98.44 21 GLU B CA 1
ATOM 1559 C C . GLU B 1 21 ? 5.461 -10.328 -20.484 1 98.44 21 GLU B C 1
ATOM 1561 O O . GLU B 1 21 ? 5.926 -9.922 -19.422 1 98.44 21 GLU B O 1
ATOM 1566 N N . ASP B 1 22 ? 5.215 -9.555 -21.484 1 98.44 22 ASP B N 1
ATOM 1567 C CA . ASP B 1 22 ? 5.43 -8.117 -21.359 1 98.44 22 ASP B CA 1
ATOM 1568 C C . ASP B 1 22 ? 4.535 -7.523 -20.266 1 98.44 22 ASP B C 1
ATOM 1570 O O . ASP B 1 22 ? 4.93 -6.582 -19.578 1 98.44 22 ASP B O 1
ATOM 1574 N N . LYS B 1 23 ? 3.305 -8.016 -20.141 1 98.75 23 LYS B N 1
ATOM 1575 C CA . LYS B 1 23 ? 2.398 -7.559 -19.094 1 98.75 23 LYS B CA 1
ATOM 1576 C C . LYS B 1 23 ? 2.943 -7.895 -17.703 1 98.75 23 LYS B C 1
ATOM 1578 O O . LYS B 1 23 ? 2.885 -7.066 -16.797 1 98.75 23 LYS B O 1
ATOM 1583 N N . ILE B 1 24 ? 3.508 -9.086 -17.578 1 98.88 24 ILE B N 1
ATOM 1584 C CA . ILE B 1 24 ? 4.082 -9.516 -16.312 1 98.88 24 ILE B CA 1
ATOM 1585 C C . ILE B 1 24 ? 5.238 -8.594 -15.93 1 98.88 24 ILE B C 1
ATOM 1587 O O . ILE B 1 24 ? 5.328 -8.141 -14.781 1 98.88 24 ILE B O 1
ATOM 1591 N N . THR B 1 25 ? 6.059 -8.289 -16.891 1 98.69 25 THR B N 1
ATOM 1592 C CA . THR B 1 25 ? 7.207 -7.422 -16.641 1 98.69 25 THR B CA 1
ATOM 1593 C C . THR B 1 25 ? 6.754 -6.039 -16.188 1 98.69 25 THR B C 1
ATOM 1595 O O . THR B 1 25 ? 7.301 -5.488 -15.227 1 98.69 25 THR B O 1
ATOM 1598 N N . GLU B 1 26 ? 5.738 -5.477 -16.828 1 98.69 26 GLU B N 1
ATOM 1599 C CA . GLU B 1 26 ? 5.238 -4.148 -16.469 1 98.69 26 GLU B CA 1
ATOM 1600 C C . GLU B 1 26 ? 4.629 -4.141 -15.07 1 98.69 26 GLU B C 1
ATOM 1602 O O . GLU B 1 26 ? 4.738 -3.15 -14.344 1 98.69 26 GLU B O 1
ATOM 1607 N N . ILE B 1 27 ? 3.979 -5.234 -14.75 1 98.88 27 ILE B N 1
ATOM 1608 C CA . ILE B 1 27 ? 3.402 -5.375 -13.414 1 98.88 27 ILE B CA 1
ATOM 1609 C C . ILE B 1 27 ? 4.512 -5.309 -12.367 1 98.88 27 ILE B C 1
ATOM 1611 O O . ILE B 1 27 ? 4.398 -4.57 -11.383 1 98.88 27 ILE B O 1
ATOM 1615 N N . LEU B 1 28 ? 5.602 -5.988 -12.602 1 98.94 28 LEU B N 1
ATOM 1616 C CA . LEU B 1 28 ? 6.699 -6.035 -11.641 1 98.94 28 LEU B CA 1
ATOM 1617 C C . LEU B 1 28 ? 7.457 -4.711 -11.617 1 98.94 28 LEU B C 1
ATOM 1619 O O . LEU B 1 28 ? 7.93 -4.277 -10.57 1 98.94 28 LEU B O 1
ATOM 1623 N N . LYS B 1 29 ? 7.586 -4.066 -12.781 1 98.81 29 LYS B N 1
ATOM 1624 C CA . LYS B 1 29 ? 8.148 -2.717 -12.812 1 98.81 29 LYS B CA 1
ATOM 1625 C C . LYS B 1 29 ? 7.344 -1.768 -11.93 1 98.81 29 LYS B C 1
ATOM 1627 O O . LYS B 1 29 ? 7.922 -0.998 -11.156 1 98.81 29 LYS B O 1
ATOM 1632 N N . SER B 1 30 ? 6.078 -1.84 -12.023 1 98.94 30 SER B N 1
ATOM 1633 C CA . SER B 1 30 ? 5.203 -0.985 -11.227 1 98.94 30 SER B CA 1
ATOM 1634 C C . SER B 1 30 ? 5.336 -1.289 -9.742 1 98.94 30 SER B C 1
ATOM 1636 O O . SER B 1 30 ? 5.383 -0.373 -8.914 1 98.94 30 SER B O 1
ATOM 1638 N N . ALA B 1 31 ? 5.383 -2.574 -9.422 1 98.94 31 ALA B N 1
ATOM 1639 C CA . ALA B 1 31 ? 5.551 -2.973 -8.031 1 98.94 31 ALA B CA 1
ATOM 1640 C C . ALA B 1 31 ? 6.82 -2.367 -7.434 1 98.94 31 ALA B C 1
ATOM 1642 O O . ALA B 1 31 ? 6.785 -1.792 -6.344 1 98.94 31 ALA B O 1
ATOM 1643 N N . MET B 1 32 ? 7.91 -2.375 -8.172 1 98.88 32 MET B N 1
ATOM 1644 C CA . MET B 1 32 ? 9.227 -1.999 -7.676 1 98.88 32 MET B CA 1
ATOM 1645 C C . MET B 1 32 ? 9.375 -0.483 -7.609 1 98.88 32 MET B C 1
ATOM 1647 O O . MET B 1 32 ? 10.344 0.028 -7.039 1 98.88 32 MET B O 1
ATOM 1651 N N . GLN B 1 33 ? 8.406 0.245 -8.133 1 98.75 33 GLN B N 1
ATOM 1652 C CA . GLN B 1 33 ? 8.43 1.702 -8.07 1 98.75 33 GLN B CA 1
ATOM 1653 C C . GLN B 1 33 ? 7.867 2.205 -6.746 1 98.75 33 GLN B C 1
ATOM 1655 O O . GLN B 1 33 ? 7.852 3.412 -6.488 1 98.75 33 GLN B O 1
ATOM 1660 N N . ALA B 1 34 ? 7.391 1.287 -5.902 1 98.81 34 ALA B N 1
ATOM 1661 C CA . ALA B 1 34 ? 6.789 1.673 -4.629 1 98.81 34 ALA B CA 1
ATOM 1662 C C . ALA B 1 34 ? 7.789 2.42 -3.752 1 98.81 34 ALA B C 1
ATOM 1664 O O . ALA B 1 34 ? 9 2.215 -3.867 1 98.81 34 ALA B O 1
ATOM 1665 N N . PRO B 1 35 ? 7.293 3.395 -2.91 1 98.5 35 PRO B N 1
ATOM 1666 C CA . PRO B 1 35 ? 8.172 3.934 -1.871 1 98.5 35 PRO B CA 1
ATOM 1667 C C . PRO B 1 35 ? 8.602 2.877 -0.855 1 98.5 35 PRO B C 1
ATOM 1669 O O . PRO B 1 35 ? 7.91 1.871 -0.676 1 98.5 35 PRO B O 1
ATOM 1672 N N . SER B 1 36 ? 9.742 3.072 -0.236 1 98.38 36 SER B N 1
ATOM 1673 C CA . SER B 1 36 ? 10.219 2.234 0.859 1 98.38 36 SER B CA 1
ATOM 1674 C C . SER B 1 36 ? 11.047 3.041 1.854 1 98.38 36 SER B C 1
ATOM 1676 O O . SER B 1 36 ? 11.734 3.994 1.472 1 98.38 36 SER B O 1
ATOM 1678 N N . SER B 1 37 ? 10.867 2.682 3.119 1 97.62 37 SER B N 1
ATOM 1679 C CA . SER B 1 37 ? 11.633 3.354 4.164 1 97.62 37 SER B CA 1
ATOM 1680 C C . SER B 1 37 ? 13.133 3.303 3.871 1 97.62 37 SER B C 1
ATOM 1682 O O . SER B 1 37 ? 13.688 2.227 3.654 1 97.62 37 SER B O 1
ATOM 1684 N N . LYS B 1 38 ? 13.75 4.52 3.822 1 96.25 38 LYS B N 1
ATOM 1685 C CA . LYS B 1 38 ? 15.18 4.656 3.561 1 96.25 38 LYS B CA 1
ATOM 1686 C C . LYS B 1 38 ? 15.555 4.035 2.221 1 96.25 38 LYS B C 1
ATOM 1688 O O . LYS B 1 38 ? 16.672 3.531 2.053 1 96.25 38 LYS B O 1
ATOM 1693 N N . ASN B 1 39 ? 14.594 3.943 1.324 1 96.81 39 ASN B N 1
ATOM 1694 C CA . ASN B 1 39 ? 14.797 3.361 0.002 1 96.81 39 ASN B CA 1
ATOM 1695 C C . ASN B 1 39 ? 15.344 1.938 0.095 1 96.81 39 ASN B C 1
ATOM 1697 O O . ASN B 1 39 ? 16.188 1.542 -0.706 1 96.81 39 ASN B O 1
ATOM 1701 N N . ALA B 1 40 ? 14.828 1.184 1.047 1 98.19 40 ALA B N 1
ATOM 1702 C CA . ALA B 1 40 ? 15.32 -0.161 1.327 1 98.19 40 ALA B CA 1
ATOM 1703 C C . ALA B 1 40 ? 14.961 -1.126 0.202 1 98.19 40 ALA B C 1
ATOM 1705 O O . ALA B 1 40 ? 15.688 -2.088 -0.058 1 98.19 40 ALA B O 1
ATOM 1706 N N . GLN B 1 41 ? 13.82 -0.953 -0.413 1 98.5 41 GLN B N 1
ATOM 1707 C CA . GLN B 1 41 ? 13.328 -1.805 -1.49 1 98.5 41 GLN B CA 1
ATOM 1708 C C . GLN B 1 41 ? 13.445 -3.281 -1.122 1 98.5 41 GLN B C 1
ATOM 1710 O O . GLN B 1 41 ? 14.055 -4.062 -1.854 1 98.5 41 GLN B O 1
ATOM 1715 N N . PRO B 1 42 ? 12.711 -3.605 -0.028 1 98.81 42 PRO B N 1
ATOM 1716 C CA . PRO B 1 42 ? 12.938 -4.918 0.578 1 98.81 42 PRO B CA 1
ATOM 1717 C C . PRO B 1 42 ? 12.18 -6.035 -0.132 1 98.81 42 PRO B C 1
ATOM 1719 O O . PRO B 1 42 ? 11.977 -7.109 0.442 1 98.81 42 PRO B O 1
ATOM 1722 N N . TRP B 1 43 ? 11.828 -5.949 -1.32 1 98.88 43 TRP B N 1
ATOM 1723 C CA . TRP B 1 43 ? 10.93 -6.887 -1.998 1 98.88 43 TRP B CA 1
ATOM 1724 C C . TRP B 1 43 ? 11.711 -7.77 -2.971 1 98.88 43 TRP B C 1
ATOM 1726 O O . TRP B 1 43 ? 12.703 -7.332 -3.559 1 98.88 43 TRP B O 1
ATOM 1736 N N . GLU B 1 44 ? 11.266 -8.953 -3.135 1 98.69 44 GLU B N 1
ATOM 1737 C CA . GLU B 1 44 ? 11.539 -9.883 -4.23 1 98.69 44 GLU B CA 1
ATOM 1738 C C . GLU B 1 44 ? 10.258 -10.562 -4.707 1 98.69 44 GLU B C 1
ATOM 1740 O O . GLU B 1 44 ? 9.219 -10.461 -4.059 1 98.69 44 GLU B O 1
ATOM 1745 N N . PHE B 1 45 ? 10.398 -11.219 -5.875 1 98.88 45 PHE B N 1
ATOM 1746 C CA . PHE B 1 45 ? 9.203 -11.805 -6.469 1 98.88 45 PHE B CA 1
ATOM 1747 C C . PHE B 1 45 ? 9.508 -13.164 -7.074 1 98.88 45 PHE B C 1
ATOM 1749 O O . PHE B 1 45 ? 10.57 -13.367 -7.66 1 98.88 45 PHE B O 1
ATOM 1756 N N . ILE B 1 46 ? 8.562 -14.031 -6.953 1 98.81 46 ILE B N 1
ATOM 1757 C CA . ILE B 1 46 ? 8.57 -15.258 -7.734 1 98.81 46 ILE B CA 1
ATOM 1758 C C . ILE B 1 46 ? 7.332 -15.32 -8.617 1 98.81 46 ILE B C 1
ATOM 1760 O O . ILE B 1 46 ? 6.203 -15.195 -8.133 1 98.81 46 ILE B O 1
ATOM 1764 N N . ILE B 1 47 ? 7.559 -15.438 -9.883 1 98.81 47 ILE B N 1
ATOM 1765 C CA . ILE B 1 47 ? 6.488 -15.727 -10.828 1 98.81 47 ILE B CA 1
ATOM 1766 C C . ILE B 1 47 ? 6.211 -17.234 -10.852 1 98.81 47 ILE B C 1
ATOM 1768 O O . ILE B 1 47 ? 7.098 -18.031 -11.164 1 98.81 47 ILE B O 1
ATOM 1772 N N . VAL B 1 48 ? 5.008 -17.625 -10.516 1 98.75 48 VAL B N 1
ATOM 1773 C CA . VAL B 1 48 ? 4.645 -19.047 -10.516 1 98.75 48 VAL B CA 1
ATOM 1774 C C . VAL B 1 48 ? 3.607 -19.312 -11.602 1 98.75 48 VAL B C 1
ATOM 1776 O O . VAL B 1 48 ? 2.48 -18.812 -11.531 1 98.75 48 VAL B O 1
ATOM 1779 N N . ASP B 1 49 ? 3.955 -20.062 -12.57 1 98.31 49 ASP B N 1
ATOM 1780 C CA . ASP B 1 49 ? 3.025 -20.422 -13.633 1 98.31 49 ASP B CA 1
ATOM 1781 C C . ASP B 1 49 ? 3.041 -21.938 -13.883 1 98.31 49 ASP B C 1
ATOM 1783 O O . ASP B 1 49 ? 2.488 -22.406 -14.875 1 98.31 49 ASP B O 1
ATOM 1787 N N . ASP B 1 50 ? 3.775 -22.688 -12.953 1 98 50 ASP B N 1
ATOM 1788 C CA . ASP B 1 50 ? 3.705 -24.156 -12.93 1 98 50 ASP B CA 1
ATOM 1789 C C . ASP B 1 50 ? 2.416 -24.625 -12.266 1 98 50 ASP B C 1
ATOM 1791 O O . ASP B 1 50 ? 2.143 -24.281 -11.109 1 98 50 ASP B O 1
ATOM 1795 N N . LYS B 1 51 ? 1.655 -25.469 -12.953 1 97.75 51 LYS B N 1
ATOM 1796 C CA . LYS B 1 51 ? 0.323 -25.875 -12.508 1 97.75 51 LYS B CA 1
ATOM 1797 C C . LYS B 1 51 ? 0.391 -26.625 -11.188 1 97.75 51 LYS B C 1
ATOM 1799 O O . LYS B 1 51 ? -0.487 -26.484 -10.336 1 97.75 51 LYS B O 1
ATOM 1804 N N . GLU B 1 52 ? 1.337 -27.453 -11.039 1 98.19 52 GLU B N 1
ATOM 1805 C CA . GLU B 1 52 ? 1.464 -28.203 -9.797 1 98.19 52 GLU B CA 1
ATOM 1806 C C . GLU B 1 52 ? 1.794 -27.297 -8.625 1 98.19 52 GLU B C 1
ATOM 1808 O O . GLU B 1 52 ? 1.264 -27.469 -7.523 1 98.19 52 GLU B O 1
ATOM 1813 N N . LEU B 1 53 ? 2.707 -26.344 -8.812 1 98.56 53 LEU B N 1
ATOM 1814 C CA . LEU B 1 53 ? 3.037 -25.375 -7.762 1 98.56 53 LEU B CA 1
ATOM 1815 C C . LEU B 1 53 ? 1.826 -24.516 -7.41 1 98.56 53 LEU B C 1
ATOM 1817 O O . LEU B 1 53 ? 1.582 -24.234 -6.238 1 98.56 53 LEU B O 1
ATOM 1821 N N . LEU B 1 54 ? 1.101 -24.125 -8.445 1 98.75 54 LEU B N 1
ATOM 1822 C CA . LEU B 1 54 ? -0.111 -23.344 -8.195 1 98.75 54 LEU B CA 1
ATOM 1823 C C . LEU B 1 54 ? -1.093 -24.141 -7.332 1 98.75 54 LEU B C 1
ATOM 1825 O O . LEU B 1 54 ? -1.692 -23.594 -6.406 1 98.75 54 LEU B O 1
ATOM 1829 N N . LYS B 1 55 ? -1.222 -25.375 -7.637 1 98.69 55 LYS B N 1
ATOM 1830 C CA . LYS B 1 55 ? -2.094 -26.25 -6.852 1 98.69 55 LYS B CA 1
ATOM 1831 C C . LYS B 1 55 ? -1.622 -26.344 -5.406 1 98.69 55 LYS B C 1
ATOM 1833 O O . LYS B 1 55 ? -2.432 -26.281 -4.477 1 98.69 55 LYS B O 1
ATOM 1838 N N . GLN B 1 56 ? -0.364 -26.531 -5.195 1 98.56 56 GLN B N 1
ATOM 1839 C CA . GLN B 1 56 ? 0.178 -26.609 -3.844 1 98.56 56 GLN B CA 1
ATOM 1840 C C . GLN B 1 56 ? -0.014 -25.297 -3.09 1 98.56 56 GLN B C 1
ATOM 1842 O O . GLN B 1 56 ? -0.382 -25.312 -1.913 1 98.56 56 GLN B O 1
ATOM 1847 N N . LEU B 1 57 ? 0.27 -24.156 -3.752 1 98.75 57 LEU B N 1
ATOM 1848 C CA . LEU B 1 57 ? 0.081 -22.859 -3.129 1 98.75 57 LEU B CA 1
ATOM 1849 C C . LEU B 1 57 ? -1.379 -22.641 -2.744 1 98.75 57 LEU B C 1
ATOM 1851 O O . LEU B 1 57 ? -1.672 -22.031 -1.718 1 98.75 57 LEU B O 1
ATOM 1855 N N . SER B 1 58 ? -2.312 -23.156 -3.58 1 98.75 58 SER B N 1
ATOM 1856 C CA . SER B 1 58 ? -3.74 -22.984 -3.326 1 98.75 58 SER B CA 1
ATOM 1857 C C . SER B 1 58 ? -4.152 -23.688 -2.031 1 98.75 58 SER B C 1
ATOM 1859 O O . SER B 1 58 ? -5.203 -23.375 -1.463 1 98.75 58 SER B O 1
ATOM 1861 N N . LYS B 1 59 ? -3.324 -24.562 -1.523 1 98.31 59 LYS B N 1
ATOM 1862 C CA . LYS B 1 59 ? -3.617 -25.328 -0.315 1 98.31 59 LYS B CA 1
ATOM 1863 C C . LYS B 1 59 ? -2.971 -24.688 0.911 1 98.31 59 LYS B C 1
ATOM 1865 O O . LYS B 1 59 ? -3.068 -25.219 2.018 1 98.31 59 LYS B O 1
ATOM 1870 N N . SER B 1 60 ? -2.275 -23.578 0.705 1 97.19 60 SER B N 1
ATOM 1871 C CA . SER B 1 60 ? -1.575 -22.938 1.813 1 97.19 60 SER B CA 1
ATOM 1872 C C . SER B 1 60 ? -2.555 -22.453 2.877 1 97.19 60 SER B C 1
ATOM 1874 O O . SER B 1 60 ? -2.207 -22.375 4.059 1 97.19 60 SER B O 1
ATOM 1876 N N . GLN B 1 61 ? -3.732 -22.031 2.477 1 93.62 61 GLN B N 1
ATOM 1877 C CA . GLN B 1 61 ? -4.805 -21.594 3.367 1 93.62 61 GLN B CA 1
ATOM 1878 C C . GLN B 1 61 ? -6.16 -21.656 2.668 1 93.62 61 GLN B C 1
ATOM 1880 O O . GLN B 1 61 ? -6.227 -21.719 1.438 1 93.62 61 GLN B O 1
ATOM 1885 N N . HIS B 1 62 ? -7.188 -21.594 3.451 1 91.88 62 HIS B N 1
ATOM 1886 C CA . HIS B 1 62 ? -8.539 -21.781 2.943 1 91.88 62 HIS B CA 1
ATOM 1887 C C . HIS B 1 62 ? -8.922 -20.688 1.957 1 91.88 62 HIS B C 1
ATOM 1889 O O . HIS B 1 62 ? -9.703 -20.922 1.031 1 91.88 62 HIS B O 1
ATOM 1895 N N . ARG B 1 63 ? -8.453 -19.531 2.084 1 92.12 63 ARG B N 1
ATOM 1896 C CA . ARG B 1 63 ? -8.852 -18.406 1.257 1 92.12 63 ARG B CA 1
ATOM 1897 C C . ARG B 1 63 ? -7.992 -18.312 -0 1 92.12 63 ARG B C 1
ATOM 1899 O O . ARG B 1 63 ? -8.117 -17.375 -0.78 1 92.12 63 ARG B O 1
ATOM 1906 N N . ALA B 1 64 ? -7.184 -19.297 -0.211 1 97.81 64 ALA B N 1
ATOM 1907 C CA . ALA B 1 64 ? -6.273 -19.25 -1.354 1 97.81 64 ALA B CA 1
ATOM 1908 C C . ALA B 1 64 ? -6.645 -20.312 -2.389 1 97.81 64 ALA B C 1
ATOM 1910 O O . ALA B 1 64 ? -5.898 -20.547 -3.34 1 97.81 64 ALA B O 1
ATOM 1911 N N . LYS B 1 65 ? -7.754 -20.969 -2.33 1 98.38 65 LYS B N 1
ATOM 1912 C CA . LYS B 1 65 ? -8.141 -22.094 -3.178 1 98.38 65 LYS B CA 1
ATOM 1913 C C . LYS B 1 65 ? -8.203 -21.688 -4.645 1 98.38 65 LYS B C 1
ATOM 1915 O O . LYS B 1 65 ? -7.871 -22.484 -5.531 1 98.38 65 LYS B O 1
ATOM 1920 N N . HIS B 1 66 ? -8.594 -20.469 -4.895 1 98.5 66 HIS B N 1
ATOM 1921 C CA . HIS B 1 66 ? -8.789 -19.984 -6.258 1 98.5 66 HIS B CA 1
ATOM 1922 C C . HIS B 1 66 ? -7.465 -19.906 -7.012 1 98.5 66 HIS B C 1
ATOM 1924 O O . HIS B 1 66 ? -7.449 -19.812 -8.242 1 98.5 66 HIS B O 1
ATOM 1930 N N . ILE B 1 67 ? -6.352 -19.953 -6.328 1 98.75 67 ILE B N 1
ATOM 1931 C CA . ILE B 1 67 ? -5.031 -19.828 -6.934 1 98.75 67 ILE B CA 1
ATOM 1932 C C . ILE B 1 67 ? -4.777 -21 -7.883 1 98.75 67 ILE B C 1
ATOM 1934 O O . ILE B 1 67 ? -4.117 -20.828 -8.914 1 98.75 67 ILE B O 1
ATOM 1938 N N . GLU B 1 68 ? -5.352 -22.156 -7.629 1 98.38 68 GLU B N 1
ATOM 1939 C CA . GLU B 1 68 ? -5.148 -23.328 -8.484 1 98.38 68 GLU B CA 1
ATOM 1940 C C . GLU B 1 68 ? -5.715 -23.094 -9.883 1 98.38 68 GLU B C 1
ATOM 1942 O O . GLU B 1 68 ? -5.25 -23.688 -10.852 1 98.38 68 GLU B O 1
ATOM 1947 N N . PHE B 1 69 ? -6.637 -22.141 -10.016 1 98.19 69 PHE B N 1
ATOM 1948 C CA . PHE B 1 69 ? -7.332 -21.938 -11.281 1 98.19 69 PHE B CA 1
ATOM 1949 C C . PHE B 1 69 ? -6.742 -20.766 -12.039 1 98.19 69 PHE B C 1
ATOM 1951 O O . PHE B 1 69 ? -7.109 -20.516 -13.188 1 98.19 69 PHE B O 1
ATOM 1958 N N . ALA B 1 70 ? -5.887 -20 -11.422 1 98.69 70 ALA B N 1
ATOM 1959 C CA . ALA B 1 70 ? -5.219 -18.891 -12.094 1 98.69 70 ALA B CA 1
ATOM 1960 C C . ALA B 1 70 ? -4.09 -19.391 -12.992 1 98.69 70 ALA B C 1
ATOM 1962 O O . ALA B 1 70 ? -3.436 -20.391 -12.68 1 98.69 70 ALA B O 1
ATOM 1963 N N . PRO B 1 71 ? -3.854 -18.734 -14.117 1 98.69 71 PRO B N 1
ATOM 1964 C CA . PRO B 1 71 ? -2.709 -19.109 -14.953 1 98.69 71 PRO B CA 1
ATOM 1965 C C . PRO B 1 71 ? -1.372 -18.688 -14.336 1 98.69 71 PRO B C 1
ATOM 1967 O O . PRO B 1 71 ? -0.322 -19.203 -14.734 1 98.69 71 PRO B O 1
ATOM 1970 N N . LEU B 1 72 ? -1.398 -17.703 -13.375 1 98.5 72 LEU B N 1
ATOM 1971 C CA . LEU B 1 72 ? -0.183 -17.109 -12.82 1 98.5 72 LEU B CA 1
ATOM 1972 C C . LEU B 1 72 ? -0.413 -16.641 -11.391 1 98.5 72 LEU B C 1
ATOM 1974 O O . LEU B 1 72 ? -1.491 -16.125 -11.07 1 98.5 72 LEU B O 1
ATOM 1978 N N . CYS B 1 73 ? 0.583 -16.859 -10.539 1 98.88 73 CYS B N 1
ATOM 1979 C CA . CYS B 1 73 ? 0.634 -16.266 -9.211 1 98.88 73 CYS B CA 1
ATOM 1980 C C . CYS B 1 73 ? 1.973 -15.57 -8.977 1 98.88 73 CYS B C 1
ATOM 1982 O O . CYS B 1 73 ? 3.029 -16.156 -9.211 1 98.88 73 CYS B O 1
ATOM 1984 N N . ILE B 1 74 ? 1.956 -14.344 -8.617 1 98.94 74 ILE B N 1
ATOM 1985 C CA . ILE B 1 74 ? 3.178 -13.695 -8.156 1 98.94 74 ILE B CA 1
ATOM 1986 C C . ILE B 1 74 ? 3.275 -13.789 -6.637 1 98.94 74 ILE B C 1
ATOM 1988 O O . ILE B 1 74 ? 2.373 -13.352 -5.922 1 98.94 74 ILE B O 1
ATOM 1992 N N . VAL B 1 75 ? 4.289 -14.375 -6.164 1 98.94 75 VAL B N 1
ATOM 1993 C CA . VAL B 1 75 ? 4.594 -14.422 -4.738 1 98.94 75 VAL B CA 1
ATOM 1994 C C . VAL B 1 75 ? 5.438 -13.203 -4.355 1 98.94 75 VAL B C 1
ATOM 1996 O O . VAL B 1 75 ? 6.539 -13.016 -4.883 1 98.94 75 VAL B O 1
ATOM 1999 N N . VAL B 1 76 ? 4.941 -12.391 -3.506 1 98.94 76 VAL B N 1
ATOM 2000 C CA . VAL B 1 76 ? 5.672 -11.242 -2.98 1 98.94 76 VAL B CA 1
ATOM 2001 C C . VAL B 1 76 ? 6.453 -11.656 -1.736 1 98.94 76 VAL B C 1
ATOM 2003 O O . VAL B 1 76 ? 5.898 -12.25 -0.813 1 98.94 76 VAL B O 1
ATOM 2006 N N . LEU B 1 77 ? 7.727 -11.328 -1.729 1 98.81 77 LEU B N 1
ATOM 2007 C CA . LEU B 1 77 ? 8.625 -11.75 -0.659 1 98.81 77 LEU B CA 1
ATOM 2008 C C . LEU B 1 77 ? 9.32 -10.555 -0.024 1 98.81 77 LEU B C 1
ATOM 2010 O O . LEU B 1 77 ? 9.633 -9.578 -0.71 1 98.81 77 LEU B O 1
ATOM 2014 N N . GLY B 1 78 ? 9.492 -10.617 1.303 1 98.62 78 GLY B N 1
ATOM 2015 C CA . GLY B 1 78 ? 10.414 -9.719 1.981 1 98.62 78 GLY B CA 1
ATOM 2016 C C . GLY B 1 78 ? 11.805 -10.297 2.135 1 98.62 78 GLY B C 1
ATOM 2017 O O . GLY B 1 78 ? 11.969 -11.445 2.535 1 98.62 78 GLY B O 1
ATOM 2018 N N . ASN B 1 79 ? 12.781 -9.57 1.775 1 98.31 79 ASN B N 1
ATOM 2019 C CA . ASN B 1 79 ? 14.18 -9.961 1.933 1 98.31 79 ASN B CA 1
ATOM 2020 C C . ASN B 1 79 ? 14.773 -9.422 3.232 1 98.31 79 ASN B C 1
ATOM 2022 O O . ASN B 1 79 ? 15.016 -8.227 3.357 1 98.31 79 ASN B O 1
ATOM 2026 N N . ARG B 1 80 ? 15.078 -10.25 4.125 1 97.69 80 ARG B N 1
ATOM 2027 C CA . ARG B 1 80 ? 15.523 -9.883 5.465 1 97.69 80 ARG B CA 1
ATOM 2028 C C . ARG B 1 80 ? 16.812 -9.062 5.406 1 97.69 80 ARG B C 1
ATOM 2030 O O . ARG B 1 80 ? 17.047 -8.227 6.277 1 97.69 80 ARG B O 1
ATOM 2037 N N . ASP B 1 81 ? 17.625 -9.258 4.41 1 97.25 81 ASP B N 1
ATOM 2038 C CA . ASP B 1 81 ? 18.875 -8.508 4.273 1 97.25 81 ASP B CA 1
ATOM 2039 C C . ASP B 1 81 ? 18.609 -7.027 4.035 1 97.25 81 ASP B C 1
ATOM 2041 O O . ASP B 1 81 ? 19.5 -6.195 4.18 1 97.25 81 ASP B O 1
ATOM 2045 N N . LYS B 1 82 ? 17.328 -6.711 3.707 1 97.69 82 LYS B N 1
ATOM 2046 C CA . LYS B 1 82 ? 16.953 -5.332 3.393 1 97.69 82 LYS B CA 1
ATOM 2047 C C . LYS B 1 82 ? 16.031 -4.754 4.453 1 97.69 82 LYS B C 1
ATOM 2049 O O . LYS B 1 82 ? 15.445 -3.684 4.258 1 97.69 82 LYS B O 1
ATOM 2054 N N . PHE B 1 83 ? 15.898 -5.5 5.516 1 97.12 83 PHE B N 1
ATOM 2055 C CA . PHE B 1 83 ? 15.109 -4.992 6.633 1 97.12 83 PHE B CA 1
ATOM 2056 C C . PHE B 1 83 ? 15.922 -3.992 7.453 1 97.12 83 PHE B C 1
ATOM 2058 O O . PHE B 1 83 ? 16.562 -4.367 8.438 1 97.12 83 PHE B O 1
ATOM 2065 N N . LEU B 1 84 ? 15.961 -2.76 7.148 1 93.88 84 LEU B N 1
ATOM 2066 C CA . LEU B 1 84 ? 16.781 -1.741 7.789 1 93.88 84 LEU B CA 1
ATOM 2067 C C . LEU B 1 84 ? 16.172 -1.306 9.117 1 93.88 84 LEU B C 1
ATOM 2069 O O . LEU B 1 84 ? 16.906 -0.957 10.055 1 93.88 84 LEU B O 1
ATOM 2073 N N . LYS B 1 85 ? 14.805 -1.25 9.203 1 89.06 85 LYS B N 1
ATOM 2074 C CA . LYS B 1 85 ? 14.062 -0.914 10.414 1 89.06 85 LYS B CA 1
ATOM 2075 C C . LYS B 1 85 ? 12.961 -1.938 10.688 1 89.06 85 LYS B C 1
ATOM 2077 O O . LYS B 1 85 ? 12.258 -2.357 9.773 1 89.06 85 LYS B O 1
ATOM 2082 N N . PRO B 1 86 ? 12.961 -2.279 11.945 1 86.62 86 PRO B N 1
ATOM 2083 C CA . PRO B 1 86 ? 11.977 -3.314 12.266 1 86.62 86 PRO B CA 1
ATOM 2084 C C . PRO B 1 86 ? 10.555 -2.912 11.891 1 86.62 86 PRO B C 1
ATOM 2086 O O . PRO B 1 86 ? 10.117 -1.802 12.211 1 86.62 86 PRO B O 1
ATOM 2089 N N . GLY B 1 87 ? 9.898 -3.781 11.219 1 92.38 87 GLY B N 1
ATOM 2090 C CA . GLY B 1 87 ? 8.477 -3.658 10.953 1 92.38 87 GLY B CA 1
ATOM 2091 C C . GLY B 1 87 ? 8.164 -2.777 9.758 1 92.38 87 GLY B C 1
ATOM 2092 O O . GLY B 1 87 ? 7.055 -2.811 9.227 1 92.38 87 GLY B O 1
ATOM 2093 N N . LYS B 1 88 ? 9.117 -1.927 9.305 1 96.75 88 LYS B N 1
ATOM 2094 C CA . LYS B 1 88 ? 8.867 -0.998 8.203 1 96.75 88 LYS B CA 1
ATOM 2095 C C . LYS B 1 88 ? 8.688 -1.741 6.887 1 96.75 88 LYS B C 1
ATOM 2097 O O . LYS B 1 88 ? 7.93 -1.308 6.02 1 96.75 88 LYS B O 1
ATOM 2102 N N . TRP B 1 89 ? 9.383 -2.912 6.82 1 98.25 89 TRP B N 1
ATOM 2103 C CA . TRP B 1 89 ? 9.336 -3.688 5.582 1 98.25 89 TRP B CA 1
ATOM 2104 C C . TRP B 1 89 ? 7.91 -4.133 5.273 1 98.25 89 TRP B C 1
ATOM 2106 O O . TRP B 1 89 ? 7.539 -4.277 4.105 1 98.25 89 TRP B O 1
ATOM 2116 N N . ILE B 1 90 ? 7.105 -4.344 6.293 1 98.62 90 ILE B N 1
ATOM 2117 C CA . ILE B 1 90 ? 5.719 -4.754 6.105 1 98.62 90 ILE B CA 1
ATOM 2118 C C . ILE B 1 90 ? 4.938 -3.641 5.414 1 98.62 90 ILE B C 1
ATOM 2120 O O . ILE B 1 90 ? 4.137 -3.9 4.512 1 98.62 90 ILE B O 1
ATOM 2124 N N . GLN B 1 91 ? 5.168 -2.393 5.828 1 98.81 91 GLN B N 1
ATOM 2125 C CA . GLN B 1 91 ? 4.547 -1.226 5.207 1 98.81 91 GLN B CA 1
ATOM 2126 C C . GLN B 1 91 ? 5.004 -1.065 3.76 1 98.81 91 GLN B C 1
ATOM 2128 O O . GLN B 1 91 ? 4.184 -0.828 2.869 1 98.81 91 GLN B O 1
ATOM 2133 N N . ASP B 1 92 ? 6.328 -1.229 3.566 1 98.88 92 ASP B N 1
ATOM 2134 C CA . ASP B 1 92 ? 6.918 -1.1 2.238 1 98.88 92 ASP B CA 1
ATOM 2135 C C . ASP B 1 92 ? 6.297 -2.092 1.26 1 98.88 92 ASP B C 1
ATOM 2137 O O . ASP B 1 92 ? 5.969 -1.732 0.127 1 98.88 92 ASP B O 1
ATOM 2141 N N . LEU B 1 93 ? 6.129 -3.314 1.713 1 98.94 93 LEU B N 1
ATOM 2142 C CA . LEU B 1 93 ? 5.594 -4.348 0.836 1 98.94 93 LEU B CA 1
ATOM 2143 C C . LEU B 1 93 ? 4.098 -4.148 0.611 1 98.94 93 LEU B C 1
ATOM 2145 O O . LEU B 1 93 ? 3.566 -4.547 -0.428 1 98.94 93 LEU B O 1
ATOM 2149 N N . GLY B 1 94 ? 3.387 -3.523 1.611 1 98.88 94 GLY B N 1
ATOM 2150 C CA . GLY B 1 94 ? 2.008 -3.141 1.359 1 98.88 94 GLY B CA 1
ATOM 2151 C C . GLY B 1 94 ? 1.857 -2.186 0.19 1 98.88 94 GLY B C 1
ATOM 2152 O O . GLY B 1 94 ? 1.004 -2.387 -0.677 1 98.88 94 GLY B O 1
ATOM 2153 N N . ALA B 1 95 ? 2.684 -1.155 0.187 1 98.94 95 ALA B N 1
ATOM 2154 C CA . ALA B 1 95 ? 2.682 -0.189 -0.909 1 98.94 95 ALA B CA 1
ATOM 2155 C C . ALA B 1 95 ? 3.074 -0.852 -2.227 1 98.94 95 ALA B C 1
ATOM 2157 O O . ALA B 1 95 ? 2.439 -0.621 -3.258 1 98.94 95 ALA B O 1
ATOM 2158 N N . CYS B 1 96 ? 4.09 -1.688 -2.166 1 98.94 96 CYS B N 1
ATOM 2159 C CA . CYS B 1 96 ? 4.586 -2.43 -3.322 1 98.94 96 CYS B CA 1
ATOM 2160 C C . CYS B 1 96 ? 3.49 -3.305 -3.918 1 98.94 96 CYS B C 1
ATOM 2162 O O . CYS B 1 96 ? 3.273 -3.293 -5.133 1 98.94 96 CYS B O 1
ATOM 2164 N N . THR B 1 97 ? 2.828 -4.02 -3.08 1 98.94 97 THR B N 1
ATOM 2165 C CA . THR B 1 97 ? 1.774 -4.934 -3.51 1 98.94 97 THR B CA 1
ATOM 2166 C C . THR B 1 97 ? 0.603 -4.164 -4.109 1 98.94 97 THR B C 1
ATOM 2168 O O . THR B 1 97 ? -0.013 -4.617 -5.078 1 98.94 97 THR B O 1
ATOM 2171 N N . GLN B 1 98 ? 0.316 -3.029 -3.533 1 98.94 98 GLN B N 1
ATOM 2172 C CA . GLN B 1 98 ? -0.775 -2.232 -4.082 1 98.94 98 GLN B CA 1
ATOM 2173 C C . GLN B 1 98 ? -0.429 -1.712 -5.477 1 98.94 98 GLN B C 1
ATOM 2175 O O . GLN B 1 98 ? -1.277 -1.701 -6.367 1 98.94 98 GLN B O 1
ATOM 2180 N N . ASN B 1 99 ? 0.83 -1.229 -5.676 1 98.94 99 ASN B N 1
ATOM 2181 C CA . ASN B 1 99 ? 1.268 -0.884 -7.023 1 98.94 99 ASN B CA 1
ATOM 2182 C C . ASN B 1 99 ? 1.062 -2.045 -7.992 1 98.94 99 ASN B C 1
ATOM 2184 O O . ASN B 1 99 ? 0.577 -1.847 -9.109 1 98.94 99 ASN B O 1
ATOM 2188 N N . LEU B 1 100 ? 1.463 -3.211 -7.555 1 98.94 100 LEU B N 1
ATOM 2189 C CA . LEU B 1 100 ? 1.312 -4.426 -8.352 1 98.94 100 LEU B CA 1
ATOM 2190 C C . LEU B 1 100 ? -0.142 -4.629 -8.758 1 98.94 100 LEU B C 1
ATOM 2192 O O . LEU B 1 100 ? -0.443 -4.77 -9.945 1 98.94 100 LEU B O 1
ATOM 2196 N N . LEU B 1 101 ? -1.049 -4.551 -7.836 1 98.94 101 LEU B N 1
ATOM 2197 C CA . LEU B 1 101 ? -2.469 -4.785 -8.07 1 98.94 101 LEU B CA 1
ATOM 2198 C C . LEU B 1 101 ? -3.053 -3.73 -9 1 98.94 101 LEU B C 1
ATOM 2200 O O . LEU B 1 101 ? -3.861 -4.047 -9.875 1 98.94 101 LEU B O 1
ATOM 2204 N N . LEU B 1 102 ? -2.668 -2.502 -8.82 1 98.88 102 LEU B N 1
ATOM 2205 C CA . LEU B 1 102 ? -3.193 -1.426 -9.656 1 98.88 102 LEU B CA 1
ATOM 2206 C C . LEU B 1 102 ? -2.727 -1.576 -11.102 1 98.88 102 LEU B C 1
ATOM 2208 O O . LEU B 1 102 ? -3.488 -1.32 -12.031 1 98.88 102 LEU B O 1
ATOM 2212 N N . GLU B 1 103 ? -1.482 -1.954 -11.281 1 98.88 103 GLU B N 1
ATOM 2213 C CA . GLU B 1 103 ? -1.001 -2.166 -12.648 1 98.88 103 GLU B CA 1
ATOM 2214 C C . GLU B 1 103 ? -1.69 -3.363 -13.297 1 98.88 103 GLU B C 1
ATOM 2216 O O . GLU B 1 103 ? -1.979 -3.344 -14.492 1 98.88 103 GLU B O 1
ATOM 2221 N N . VAL B 1 104 ? -1.947 -4.422 -12.531 1 98.81 1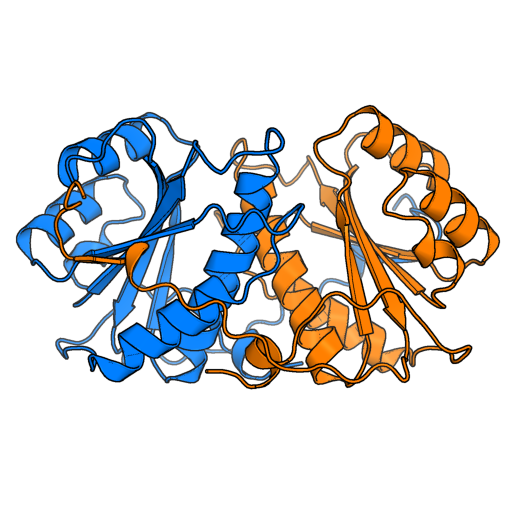04 VAL B N 1
ATOM 2222 C CA . VAL B 1 104 ? -2.729 -5.547 -13.039 1 98.81 104 VAL B CA 1
ATOM 2223 C C . VAL B 1 104 ? -4.066 -5.047 -13.57 1 98.81 104 VAL B C 1
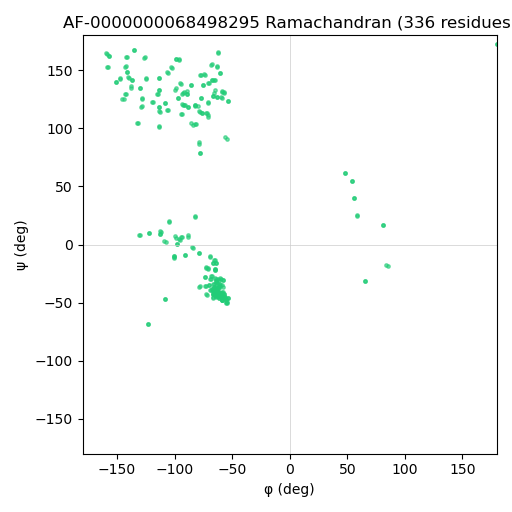ATOM 2225 O O . VAL B 1 104 ? -4.441 -5.355 -14.711 1 98.81 104 VAL B O 1
ATOM 2228 N N . THR B 1 105 ? -4.766 -4.262 -12.805 1 98.06 105 THR B N 1
ATOM 2229 C CA . THR B 1 105 ? -6.059 -3.703 -13.18 1 98.06 105 THR B CA 1
ATOM 2230 C C . THR B 1 105 ? -5.922 -2.807 -14.406 1 98.06 105 THR B C 1
ATOM 2232 O O . THR B 1 105 ? -6.754 -2.859 -15.32 1 98.06 105 THR B O 1
ATOM 2235 N N . ASN B 1 106 ? -4.859 -2.016 -14.391 1 98.06 106 ASN B N 1
ATOM 2236 C CA . ASN B 1 106 ? -4.605 -1.11 -15.508 1 98.06 106 ASN B CA 1
ATOM 2237 C C . ASN B 1 106 ? -4.477 -1.868 -16.828 1 98.06 106 ASN B C 1
ATOM 2239 O O . ASN B 1 106 ? -4.84 -1.349 -17.891 1 98.06 106 ASN B O 1
ATOM 2243 N N . GLN B 1 107 ? -4.012 -3.064 -16.797 1 98.25 107 GLN B N 1
ATOM 2244 C CA . GLN B 1 107 ? -3.752 -3.848 -18 1 98.25 107 GLN B CA 1
ATOM 2245 C C . GLN B 1 107 ? -4.949 -4.727 -18.359 1 98.25 107 GLN B C 1
ATOM 2247 O O . GLN B 1 107 ? -4.867 -5.566 -19.25 1 98.25 107 GLN B O 1
ATOM 2252 N N . GLY B 1 108 ? -6.023 -4.559 -17.656 1 97.06 108 GLY B N 1
ATOM 2253 C CA . GLY B 1 108 ? -7.242 -5.297 -17.953 1 97.06 108 GLY B CA 1
ATOM 2254 C C . GLY B 1 108 ? -7.238 -6.703 -17.391 1 97.06 108 GLY B C 1
ATOM 2255 O O . GLY B 1 108 ? -7.969 -7.574 -17.859 1 97.06 108 GLY B O 1
ATOM 2256 N N . LEU B 1 109 ? -6.371 -7.016 -16.453 1 98.31 109 LEU B N 1
ATOM 2257 C CA . LEU B 1 109 ? -6.281 -8.32 -15.805 1 98.31 109 LEU B CA 1
ATOM 2258 C C . LEU B 1 109 ? -6.992 -8.305 -14.461 1 98.31 109 LEU B C 1
ATOM 2260 O O . LEU B 1 109 ? -7.309 -7.234 -13.93 1 98.31 109 LEU B O 1
ATOM 2264 N N . ALA B 1 110 ? -7.344 -9.516 -13.984 1 98 110 ALA B N 1
ATOM 2265 C CA . ALA B 1 110 ? -7.93 -9.727 -12.656 1 98 110 ALA B CA 1
ATOM 2266 C C . ALA B 1 110 ? -6.891 -10.273 -11.68 1 98 110 ALA B C 1
ATOM 2268 O O . ALA B 1 110 ? -5.949 -10.961 -12.086 1 98 110 ALA B O 1
ATOM 2269 N N . ALA B 1 111 ? -7.109 -9.969 -10.406 1 98.5 111 ALA B N 1
ATOM 2270 C CA . ALA B 1 111 ? -6.18 -10.461 -9.398 1 98.5 111 ALA B CA 1
ATOM 2271 C C . ALA B 1 111 ? -6.844 -10.531 -8.023 1 98.5 111 ALA B C 1
ATOM 2273 O O . ALA B 1 111 ? -7.875 -9.891 -7.793 1 98.5 111 ALA B O 1
ATOM 2274 N N . CYS B 1 112 ? -6.246 -11.258 -7.176 1 98.62 112 CYS B N 1
ATOM 2275 C CA . CYS B 1 112 ? -6.633 -11.328 -5.77 1 98.62 112 CYS B CA 1
ATOM 2276 C C . CYS B 1 112 ? -5.406 -11.461 -4.875 1 98.62 112 CYS B C 1
ATOM 2278 O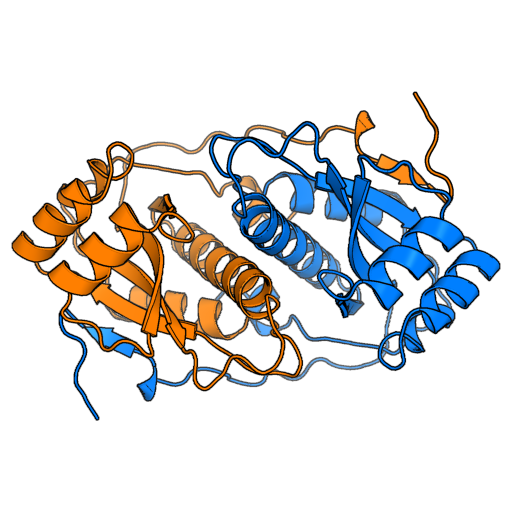 O . CYS B 1 112 ? -4.504 -12.25 -5.16 1 98.62 112 CYS B O 1
ATOM 2280 N N . TRP B 1 113 ? -5.344 -10.602 -3.863 1 98.81 113 TRP B N 1
ATOM 2281 C CA . TRP B 1 113 ? -4.34 -10.672 -2.809 1 98.81 113 TRP B CA 1
ATOM 2282 C C . TRP B 1 113 ? -4.734 -11.695 -1.748 1 98.81 113 TRP B C 1
ATOM 2284 O O . TRP B 1 113 ? -5.594 -11.43 -0.905 1 98.81 113 TRP B O 1
ATOM 2294 N N . ALA B 1 114 ? -4.113 -12.883 -1.756 1 98.5 114 ALA B N 1
ATOM 2295 C CA . ALA B 1 114 ? -4.246 -13.867 -0.679 1 98.5 114 ALA B CA 1
ATOM 2296 C C . ALA B 1 114 ? -3.162 -13.672 0.376 1 98.5 114 ALA B C 1
ATOM 2298 O O . ALA B 1 114 ? -1.971 -13.781 0.079 1 98.5 114 ALA B O 1
ATOM 2299 N N . GLY B 1 115 ? -3.576 -13.414 1.592 1 97.75 115 GLY B N 1
ATOM 2300 C CA . GLY B 1 115 ? -2.648 -13.109 2.668 1 97.75 115 GLY B CA 1
ATOM 2301 C C . GLY B 1 115 ? -1.783 -14.289 3.068 1 97.75 115 GLY B C 1
ATOM 2302 O O . GLY B 1 115 ? -2.246 -15.43 3.076 1 97.75 115 GLY B O 1
ATOM 2303 N N . VAL B 1 116 ? -0.535 -14.016 3.371 1 98.25 116 VAL B N 1
ATOM 2304 C CA . VAL B 1 116 ? 0.403 -15.023 3.861 1 98.25 116 VAL B CA 1
ATOM 2305 C C . VAL B 1 116 ? 0.973 -14.586 5.207 1 98.25 116 VAL B C 1
ATOM 2307 O O . VAL B 1 116 ? 0.697 -15.203 6.238 1 98.25 116 VAL B O 1
ATOM 2310 N N . PHE B 1 117 ? 1.768 -13.531 5.176 1 97.69 117 PHE B N 1
ATOM 2311 C CA . PHE B 1 117 ? 2.336 -12.977 6.398 1 97.69 117 PHE B CA 1
ATOM 2312 C C . PHE B 1 117 ? 1.259 -12.289 7.23 1 97.69 117 PHE B C 1
ATOM 2314 O O . PHE B 1 117 ? 0.333 -11.688 6.684 1 97.69 117 PHE B O 1
ATOM 2321 N N . PRO B 1 118 ? 1.219 -12.406 8.492 1 96.94 118 PRO B N 1
ATOM 2322 C CA . PRO B 1 118 ? 2.225 -12.977 9.391 1 96.94 118 PRO B CA 1
ATOM 2323 C C . PRO B 1 118 ? 1.831 -14.359 9.906 1 96.94 118 PRO B C 1
ATOM 2325 O O . PRO B 1 118 ? 2.363 -14.82 10.922 1 96.94 118 PRO B O 1
ATOM 2328 N N . LYS B 1 119 ? 0.931 -15.062 9.281 1 95.5 119 LYS B N 1
ATOM 2329 C CA . LYS B 1 119 ? 0.507 -16.375 9.773 1 95.5 119 LYS B CA 1
ATOM 2330 C C . LYS B 1 119 ? 1.597 -17.422 9.562 1 95.5 119 LYS B C 1
ATOM 2332 O O . LYS B 1 119 ? 1.819 -17.875 8.438 1 95.5 119 LYS B O 1
ATOM 2337 N N . ASN B 1 120 ? 2.143 -17.906 10.617 1 96.06 120 ASN B N 1
ATOM 2338 C CA . ASN B 1 120 ? 3.309 -18.781 10.555 1 96.06 120 ASN B CA 1
ATOM 2339 C C . ASN B 1 120 ? 3.023 -20.047 9.734 1 96.06 120 ASN B C 1
ATOM 2341 O O . ASN B 1 120 ? 3.852 -20.469 8.93 1 96.06 120 ASN B O 1
ATOM 2345 N N . LYS B 1 121 ? 1.896 -20.641 9.945 1 96.88 121 LYS B N 1
ATOM 2346 C CA . LYS B 1 121 ? 1.554 -21.875 9.234 1 96.88 121 LYS B CA 1
ATOM 2347 C C . LYS B 1 121 ? 1.531 -21.656 7.723 1 96.88 121 LYS B C 1
ATOM 2349 O O . LYS B 1 121 ? 2.029 -22.484 6.957 1 96.88 121 LYS B O 1
ATOM 2354 N N . VAL B 1 122 ? 0.959 -20.531 7.359 1 97.94 122 VAL B N 1
ATOM 2355 C CA . VAL B 1 122 ? 0.853 -20.234 5.934 1 97.94 122 VAL B CA 1
ATOM 2356 C C . VAL B 1 122 ? 2.227 -19.859 5.383 1 97.94 122 VAL B C 1
ATOM 2358 O O . VAL B 1 122 ? 2.619 -20.328 4.312 1 97.94 122 VAL B O 1
ATOM 2361 N N . VAL B 1 123 ? 2.971 -19.031 6.156 1 98.31 123 VAL B N 1
ATOM 2362 C CA . VAL B 1 123 ? 4.32 -18.641 5.766 1 98.31 123 VAL B CA 1
ATOM 2363 C C . VAL B 1 123 ? 5.18 -19.875 5.535 1 98.31 123 VAL B C 1
ATOM 2365 O O . VAL B 1 123 ? 5.852 -20 4.508 1 98.31 123 VAL B O 1
ATOM 2368 N N . ASN B 1 124 ? 5.125 -20.781 6.43 1 98.12 124 ASN B N 1
ATOM 2369 C CA . ASN B 1 124 ? 5.93 -22 6.348 1 98.12 124 ASN B CA 1
ATOM 2370 C C . ASN B 1 124 ? 5.52 -22.875 5.164 1 98.12 124 ASN B C 1
ATOM 2372 O O . ASN B 1 124 ? 6.371 -23.453 4.496 1 98.12 124 ASN B O 1
ATOM 2376 N N . LYS B 1 125 ? 4.238 -22.969 4.922 1 98.06 125 LYS B N 1
ATOM 2377 C CA . LYS B 1 125 ? 3.758 -23.766 3.795 1 98.06 125 LYS B CA 1
ATOM 2378 C C . LYS B 1 125 ? 4.258 -23.203 2.469 1 98.06 125 LYS B C 1
ATOM 2380 O O . LYS B 1 125 ? 4.695 -23.953 1.593 1 98.06 125 LYS B O 1
ATOM 2385 N N . VAL B 1 126 ? 4.172 -21.891 2.33 1 98.56 126 VAL B N 1
ATOM 2386 C CA . VAL B 1 126 ? 4.641 -21.25 1.103 1 98.56 126 VAL B CA 1
ATOM 2387 C C . VAL B 1 126 ? 6.148 -21.438 0.965 1 98.56 126 VAL B C 1
ATOM 2389 O O . VAL B 1 126 ? 6.645 -21.766 -0.119 1 98.56 126 VAL B O 1
ATOM 2392 N N . ARG B 1 127 ? 6.859 -21.25 2.049 1 98 127 ARG B N 1
ATOM 2393 C CA . ARG B 1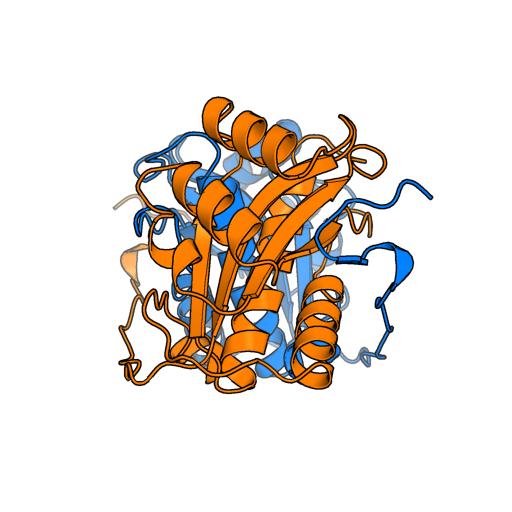 127 ? 8.305 -21.438 2.053 1 98 127 ARG B CA 1
ATOM 2394 C C . ARG B 1 127 ? 8.664 -22.844 1.586 1 98 127 ARG B C 1
ATOM 2396 O O . ARG B 1 127 ? 9.539 -23.016 0.734 1 98 127 ARG B O 1
ATOM 2403 N N . GLN B 1 128 ? 8 -23.812 2.088 1 96.81 128 GLN B N 1
ATOM 2404 C CA . GLN B 1 128 ? 8.266 -25.219 1.75 1 96.81 128 GLN B CA 1
ATOM 2405 C C . GLN B 1 128 ? 7.914 -25.5 0.292 1 96.81 128 GLN B C 1
ATOM 2407 O O . GLN B 1 128 ? 8.68 -26.156 -0.415 1 96.81 128 GLN B O 1
ATOM 2412 N N . THR B 1 129 ? 6.781 -25.031 -0.11 1 97.75 129 THR B N 1
ATOM 2413 C CA . THR B 1 129 ? 6.309 -25.281 -1.467 1 97.75 129 THR B CA 1
ATOM 2414 C C . THR B 1 129 ? 7.312 -24.766 -2.494 1 97.75 129 THR B C 1
ATOM 2416 O O . THR B 1 129 ? 7.559 -25.422 -3.512 1 97.75 129 THR B O 1
ATOM 2419 N N . LEU B 1 130 ? 7.945 -23.609 -2.148 1 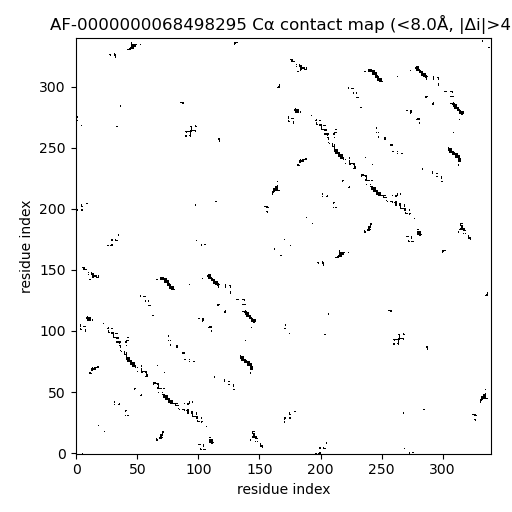97.88 130 LEU B N 1
ATOM 2420 C CA . LEU B 1 130 ? 8.805 -22.953 -3.133 1 97.88 130 LEU B CA 1
ATOM 2421 C C . LEU B 1 130 ? 10.273 -23.109 -2.758 1 97.88 130 LEU B C 1
ATOM 2423 O O . LEU B 1 130 ? 11.148 -22.531 -3.404 1 97.88 130 LEU B O 1
ATOM 2427 N N . ASP B 1 131 ? 10.57 -23.797 -1.712 1 95.25 131 ASP B N 1
ATOM 2428 C CA . ASP B 1 131 ? 11.922 -24.062 -1.23 1 95.25 131 ASP B CA 1
ATOM 2429 C C . ASP B 1 131 ? 12.695 -22.75 -1.04 1 95.25 131 ASP B C 1
ATOM 2431 O O . ASP B 1 131 ? 13.781 -22.578 -1.598 1 95.25 131 ASP B O 1
ATOM 2435 N N . LEU B 1 132 ? 12.102 -21.875 -0.271 1 97.38 132 LEU B N 1
ATOM 2436 C CA . LEU B 1 132 ? 12.688 -20.547 -0.08 1 97.38 132 LEU B CA 1
ATOM 2437 C C . LEU B 1 132 ? 13.719 -20.562 1.043 1 97.38 132 LEU B C 1
ATOM 2439 O O . LEU B 1 132 ? 13.523 -21.234 2.064 1 97.38 132 LEU B O 1
ATOM 2443 N N . PRO B 1 133 ? 14.836 -19.906 0.82 1 96.12 133 PRO B N 1
ATOM 2444 C CA . PRO B 1 133 ? 15.742 -19.719 1.954 1 96.12 133 PRO B CA 1
ATOM 2445 C C . PRO B 1 133 ? 15.125 -18.906 3.088 1 96.12 133 PRO B C 1
ATOM 2447 O O . PRO B 1 133 ? 14.141 -18.188 2.871 1 96.12 133 PRO B O 1
ATOM 2450 N N . LEU B 1 134 ? 15.695 -18.922 4.242 1 95 134 LEU B N 1
ATOM 2451 C CA . LEU B 1 134 ? 15.156 -18.297 5.445 1 95 134 LEU B CA 1
ATOM 2452 C C . LEU B 1 134 ? 15.156 -16.781 5.316 1 95 134 LEU B C 1
ATOM 2454 O O . LEU B 1 134 ? 14.32 -16.109 5.914 1 95 134 LEU B O 1
ATOM 2458 N N . LYS B 1 135 ? 16.031 -16.266 4.547 1 96.69 135 LYS B N 1
ATOM 2459 C CA . LYS B 1 135 ? 16.156 -14.812 4.445 1 96.69 135 LYS B CA 1
ATOM 2460 C C . LYS B 1 135 ? 14.969 -14.211 3.703 1 96.69 135 LYS B C 1
ATOM 2462 O O . LYS B 1 135 ? 14.727 -13.008 3.783 1 96.69 135 LYS B O 1
ATOM 2467 N N . LEU B 1 136 ? 14.305 -15.062 2.941 1 98 136 LEU B N 1
ATOM 2468 C CA . LEU B 1 136 ? 13.125 -14.57 2.225 1 98 136 LEU B CA 1
ATOM 2469 C C . LEU B 1 136 ? 11.852 -14.891 2.99 1 98 136 LEU B C 1
ATOM 2471 O O . LEU B 1 136 ? 11.617 -16.047 3.359 1 98 136 LEU B O 1
ATOM 2475 N N . VAL B 1 137 ? 11.078 -13.93 3.236 1 98.31 137 VAL B N 1
ATOM 2476 C CA . VAL B 1 137 ? 9.836 -14.07 3.99 1 98.31 137 VAL B CA 1
ATOM 2477 C C . VAL B 1 137 ? 8.641 -13.977 3.043 1 98.31 137 VAL B C 1
ATOM 2479 O O . VAL B 1 137 ? 8.414 -12.93 2.424 1 98.31 137 VAL B O 1
ATOM 2482 N N . PRO B 1 138 ? 7.879 -15.086 2.93 1 98.69 138 PRO B N 1
ATOM 2483 C CA . PRO B 1 138 ? 6.645 -14.969 2.148 1 98.69 138 PRO B CA 1
ATOM 2484 C C . PRO B 1 138 ? 5.695 -13.914 2.711 1 98.69 138 PRO B C 1
ATOM 2486 O O . PRO B 1 138 ? 5.355 -13.953 3.898 1 98.69 138 PRO B O 1
ATOM 2489 N N . TYR B 1 139 ? 5.289 -13 1.876 1 98.62 139 TYR B N 1
ATOM 2490 C CA . TYR B 1 139 ? 4.461 -11.883 2.293 1 98.62 139 TYR B CA 1
ATOM 2491 C C . TYR B 1 139 ? 3.033 -12.031 1.777 1 98.62 139 TYR B C 1
ATOM 2493 O O . TYR B 1 139 ? 2.074 -11.914 2.541 1 98.62 139 TYR B O 1
ATOM 2501 N N . ALA B 1 140 ? 2.865 -12.375 0.472 1 98.81 140 ALA B N 1
ATOM 2502 C CA . ALA B 1 140 ? 1.55 -12.445 -0.158 1 98.81 140 ALA B CA 1
ATOM 2503 C C . ALA B 1 140 ? 1.582 -13.328 -1.4 1 98.81 140 ALA B C 1
ATOM 2505 O O . ALA B 1 140 ? 2.635 -13.508 -2.018 1 98.81 140 ALA B O 1
ATOM 2506 N N . LEU B 1 141 ? 0.474 -13.914 -1.729 1 98.94 141 LEU B N 1
ATOM 2507 C CA . LEU B 1 141 ? 0.214 -14.57 -3.006 1 98.94 141 LEU B CA 1
ATOM 2508 C C . LEU B 1 141 ? -0.772 -13.758 -3.842 1 98.94 141 LEU B C 1
ATOM 2510 O O . LEU B 1 141 ? -1.893 -13.492 -3.4 1 98.94 141 LEU B O 1
ATOM 2514 N N . ILE B 1 142 ? -0.359 -13.375 -5.02 1 98.94 142 ILE B N 1
ATOM 2515 C CA . ILE B 1 142 ? -1.229 -12.609 -5.902 1 98.94 142 ILE B CA 1
ATOM 2516 C C . ILE B 1 142 ? -1.584 -13.445 -7.129 1 98.94 142 ILE B C 1
ATOM 2518 O O . ILE B 1 142 ? -0.796 -13.547 -8.07 1 98.94 142 ILE B O 1
ATOM 2522 N N . SER B 1 143 ? -2.797 -14.016 -7.141 1 98.94 143 SER B N 1
ATOM 2523 C CA . SER B 1 143 ? -3.27 -14.711 -8.336 1 98.94 143 SER B CA 1
ATOM 2524 C C . SER B 1 143 ? -3.68 -13.734 -9.422 1 98.94 143 SER B C 1
ATOM 2526 O O . SER B 1 143 ? -4.309 -12.711 -9.141 1 98.94 143 SER B O 1
ATOM 2528 N N . ILE B 1 144 ? -3.311 -14.008 -10.625 1 98.88 144 ILE B N 1
ATOM 2529 C CA . ILE B 1 144 ? -3.559 -13.086 -11.734 1 98.88 144 ILE B CA 1
ATOM 2530 C C . ILE B 1 144 ? -4.055 -13.875 -12.953 1 98.88 144 ILE B C 1
ATOM 2532 O O . ILE B 1 144 ? -3.553 -14.961 -13.242 1 98.88 144 ILE B O 1
ATOM 2536 N N . GLY B 1 145 ? -4.988 -13.305 -13.672 1 98.75 145 GLY B N 1
ATOM 2537 C CA . GLY B 1 145 ? -5.484 -13.859 -14.922 1 98.75 145 GLY B CA 1
ATOM 2538 C C . GLY B 1 145 ? -6.566 -13.008 -15.562 1 98.75 145 GLY B C 1
ATOM 2539 O O . GLY B 1 145 ? -6.961 -11.977 -15.016 1 98.75 145 GLY B O 1
ATOM 2540 N N . TYR B 1 146 ? -6.918 -13.391 -16.734 1 98.56 146 TYR B N 1
ATOM 2541 C CA . TYR B 1 146 ? -8.094 -12.797 -17.359 1 98.56 146 TYR B CA 1
ATOM 2542 C C . TYR B 1 146 ? -9.375 -13.336 -16.719 1 98.56 146 TYR B C 1
ATOM 2544 O O . TYR B 1 146 ? -9.422 -14.492 -16.281 1 98.56 146 TYR B O 1
ATOM 2552 N N . SER B 1 147 ? -10.359 -12.531 -16.641 1 98.06 147 SER B N 1
ATOM 2553 C CA . SER B 1 147 ? -11.641 -12.922 -16.062 1 98.06 147 SER B CA 1
ATOM 2554 C C . SER B 1 147 ? -12.805 -12.297 -16.812 1 98.06 147 SER B C 1
ATOM 2556 O O . SER B 1 147 ? -12.664 -11.219 -17.406 1 98.06 147 SER B O 1
ATOM 2558 N N . GLU B 1 148 ? -13.938 -12.953 -16.781 1 95.88 148 GLU B N 1
ATOM 2559 C CA . GLU B 1 148 ? -15.164 -12.422 -17.359 1 95.88 148 GLU B CA 1
ATOM 2560 C C . GLU B 1 148 ? -15.961 -11.625 -16.344 1 95.88 148 GLU B C 1
ATOM 2562 O O . GLU B 1 148 ? -16.953 -10.969 -16.688 1 95.88 148 GLU B O 1
ATOM 2567 N N . GLU B 1 149 ? -15.523 -11.719 -15.148 1 93.31 149 GLU B N 1
ATOM 2568 C CA . GLU B 1 149 ? -16.219 -10.984 -14.102 1 93.31 149 GLU B CA 1
ATOM 2569 C C . GLU B 1 149 ? -16.094 -9.477 -14.297 1 93.31 149 GLU B C 1
ATOM 2571 O O . GLU B 1 149 ? -15 -8.977 -14.594 1 93.31 149 GLU B O 1
ATOM 2576 N N . LYS B 1 150 ? -17.297 -8.805 -14.227 1 83.75 150 LYS B N 1
ATOM 2577 C CA . LYS B 1 150 ? -17.281 -7.348 -14.328 1 83.75 150 LYS B CA 1
ATOM 2578 C C . LYS B 1 150 ? -17.125 -6.703 -12.953 1 83.75 150 LYS B C 1
ATOM 2580 O O . LYS B 1 150 ? -17.734 -7.156 -11.977 1 83.75 150 LYS B O 1
ATOM 2585 N N . ASN B 1 151 ? -16.188 -5.773 -12.953 1 78.31 151 ASN B N 1
ATOM 2586 C CA . ASN B 1 151 ? -16.016 -5.035 -11.711 1 78.31 151 ASN B CA 1
ATOM 2587 C C . ASN B 1 151 ? -17.031 -3.914 -11.578 1 78.31 151 ASN B C 1
ATOM 2589 O O . ASN B 1 151 ? -17.25 -3.146 -12.516 1 78.31 151 ASN B O 1
ATOM 2593 N N . GLU B 1 152 ? -17.812 -4.02 -10.531 1 86.5 152 GLU B N 1
ATOM 2594 C CA . GLU B 1 152 ? -18.672 -2.895 -10.18 1 86.5 152 GLU B CA 1
ATOM 2595 C C . GLU B 1 152 ? -18.062 -2.053 -9.062 1 86.5 152 GLU B C 1
ATOM 2597 O O . GLU B 1 152 ? -17.562 -2.592 -8.078 1 86.5 152 GLU B O 1
ATOM 2602 N N . PHE B 1 153 ? -18.125 -0.803 -9.297 1 92.81 153 PHE B N 1
ATOM 2603 C CA . PHE B 1 153 ? -17.578 0.115 -8.297 1 92.81 153 PHE B CA 1
ATOM 2604 C C . PHE B 1 153 ? -18.391 0.068 -7.016 1 92.81 153 PHE B C 1
ATOM 2606 O O . PHE B 1 153 ? -19.625 0.138 -7.051 1 92.81 153 PHE B O 1
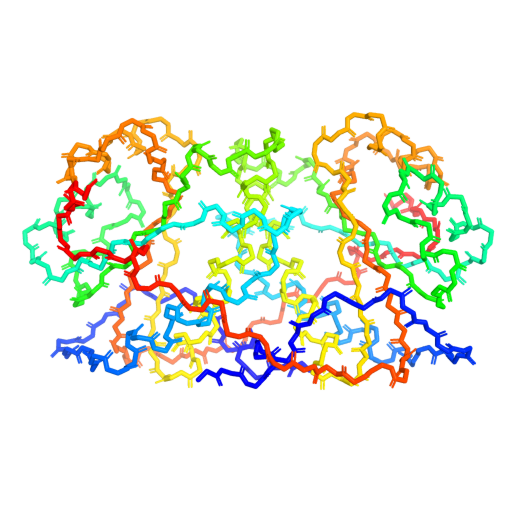ATOM 2613 N N . ILE B 1 154 ? -17.75 -0.121 -5.93 1 92.12 154 ILE B N 1
ATOM 2614 C CA . ILE B 1 154 ? -18.328 0.007 -4.594 1 92.12 154 ILE B CA 1
ATOM 2615 C C . ILE B 1 154 ? -17.688 1.189 -3.869 1 92.12 154 ILE B C 1
ATOM 2617 O O . ILE B 1 154 ? -16.469 1.207 -3.643 1 92.12 154 ILE B O 1
ATOM 2621 N N . ASP B 1 155 ? -18.469 2.135 -3.537 1 95.94 155 ASP B N 1
ATOM 2622 C CA . ASP B 1 155 ? -17.953 3.314 -2.85 1 95.94 155 ASP B CA 1
ATOM 2623 C C . ASP B 1 155 ? -17.672 3.014 -1.38 1 95.94 155 ASP B C 1
ATOM 2625 O O . ASP B 1 155 ? -18.594 2.832 -0.589 1 95.94 155 ASP B O 1
ATOM 2629 N N . ARG B 1 156 ? -16.453 3.041 -1.056 1 97.5 156 ARG B N 1
ATOM 2630 C CA . ARG B 1 156 ? -16.062 2.709 0.308 1 97.5 156 ARG B CA 1
ATOM 2631 C C . ARG B 1 156 ? -15.82 3.969 1.132 1 97.5 156 ARG B C 1
ATOM 2633 O O . ARG B 1 156 ? -15.367 3.893 2.275 1 97.5 156 ARG B O 1
ATOM 2640 N N . PHE B 1 157 ? -16.141 5.102 0.536 1 98.25 157 PHE B N 1
ATOM 2641 C CA . PHE B 1 157 ? -15.922 6.367 1.23 1 98.25 157 PHE B CA 1
ATOM 2642 C C . PHE B 1 157 ? -16.781 6.449 2.482 1 98.25 157 PHE B C 1
ATOM 2644 O O . PHE B 1 157 ? -18 6.234 2.42 1 98.25 157 PHE B O 1
ATOM 2651 N N . ASP B 1 158 ? -16.172 6.727 3.6 1 98.44 158 ASP B N 1
ATOM 2652 C CA . ASP B 1 158 ? -16.844 6.898 4.879 1 98.44 158 ASP B CA 1
ATOM 2653 C C . ASP B 1 158 ? -16.375 8.164 5.59 1 98.44 158 ASP B C 1
ATOM 2655 O O . ASP B 1 158 ? -15.32 8.164 6.234 1 98.44 158 ASP B O 1
ATOM 2659 N N . GLU B 1 159 ? -17.172 9.188 5.598 1 97.31 159 GLU B N 1
ATOM 2660 C CA . GLU B 1 159 ? -16.797 10.492 6.145 1 97.31 159 GLU B CA 1
ATOM 2661 C C . GLU B 1 159 ? -16.562 10.414 7.648 1 97.31 159 GLU B C 1
ATOM 2663 O O . GLU B 1 159 ? -15.875 11.258 8.219 1 97.31 159 GLU B O 1
ATOM 2668 N N . ASN B 1 160 ? -17.141 9.398 8.305 1 96.94 160 ASN B N 1
ATOM 2669 C CA . ASN B 1 160 ? -17 9.258 9.75 1 96.94 160 ASN B CA 1
ATOM 2670 C C . ASN B 1 160 ? -15.57 8.883 10.141 1 96.94 160 ASN B C 1
ATOM 2672 O O . ASN B 1 160 ? -15.188 8.984 11.305 1 96.94 160 ASN B O 1
ATOM 2676 N N . LYS B 1 161 ? -14.781 8.539 9.164 1 97.75 161 LYS B N 1
ATOM 2677 C CA . LYS B 1 161 ? -13.398 8.141 9.414 1 97.75 161 LYS B CA 1
ATOM 2678 C C . LYS B 1 161 ? -12.445 9.32 9.234 1 97.75 161 LYS B C 1
ATOM 2680 O O . LYS B 1 161 ? -11.227 9.148 9.266 1 97.75 161 LYS B O 1
ATOM 2685 N N . ILE B 1 162 ? -13 10.469 8.984 1 98.12 162 ILE B N 1
ATOM 2686 C CA . ILE B 1 162 ? -12.188 11.648 8.695 1 98.12 162 ILE B CA 1
ATOM 2687 C C . ILE B 1 162 ? -12.375 12.688 9.805 1 98.12 162 ILE B C 1
ATOM 2689 O O . ILE B 1 162 ? -13.508 13.016 10.164 1 98.12 162 ILE B O 1
ATOM 2693 N N . HIS B 1 163 ? -11.289 13.148 10.297 1 97.94 163 HIS B N 1
ATOM 2694 C CA . HIS B 1 163 ? -11.258 14.227 11.273 1 97.94 163 HIS B CA 1
ATOM 2695 C C . HIS B 1 163 ? -10.352 15.359 10.82 1 97.94 163 HIS B C 1
ATOM 2697 O O . HIS B 1 163 ? -9.531 15.18 9.914 1 97.94 163 HIS B O 1
ATOM 2703 N N . ARG B 1 164 ? -10.547 16.547 11.414 1 97.44 164 ARG B N 1
ATOM 2704 C CA . ARG B 1 164 ? -9.711 17.672 11.031 1 97.44 164 ARG B CA 1
ATOM 2705 C C . ARG B 1 164 ? -9.086 18.328 12.258 1 97.44 164 ARG B C 1
ATOM 2707 O O . ARG B 1 164 ? -9.805 18.766 13.164 1 97.44 164 ARG B O 1
ATOM 2714 N N . ASN B 1 165 ? -7.789 18.359 12.375 1 97.12 165 ASN B N 1
ATOM 2715 C CA . ASN B 1 165 ? -6.934 19 13.367 1 97.12 165 ASN B CA 1
ATOM 2716 C C . ASN B 1 165 ? -7.125 18.375 14.75 1 97.12 165 ASN B C 1
ATOM 2718 O O . ASN B 1 165 ? -6.168 18.234 15.516 1 97.12 165 ASN B O 1
ATOM 2722 N N . VAL B 1 166 ? -8.227 17.922 15.055 1 88.62 166 VAL B N 1
ATOM 2723 C CA . VAL B 1 166 ? -8.539 17.312 16.344 1 88.62 166 VAL B CA 1
ATOM 2724 C C . VAL B 1 166 ? -9.391 16.062 16.141 1 88.62 166 VAL B C 1
ATOM 2726 O O . VAL B 1 166 ? -10.188 16 15.203 1 88.62 166 VAL B O 1
ATOM 2729 N N . TYR B 1 167 ? -8.945 15.086 16.875 1 88.25 167 TYR B N 1
ATOM 2730 C CA . TYR B 1 167 ? -9.836 13.922 16.844 1 88.25 167 TYR B CA 1
ATOM 2731 C C . TYR B 1 167 ? -11.125 14.203 17.594 1 88.25 167 TYR B C 1
ATOM 2733 O O . TYR B 1 167 ? -11.102 14.625 18.766 1 88.25 167 TYR B O 1
ATOM 2741 N N . LYS B 1 168 ? -12.219 14.328 16.984 1 75.62 168 LYS B N 1
ATOM 2742 C CA . LYS B 1 168 ? -13.516 14.555 17.609 1 75.62 168 LYS B CA 1
ATOM 2743 C C . LYS B 1 168 ? -14.148 13.234 18.062 1 75.62 168 LYS B C 1
ATOM 2745 O O . LYS B 1 168 ? -14.266 12.297 17.266 1 75.62 168 LYS B O 1
ATOM 2750 N N . ASN B 1 169 ? -14.086 12.969 19.328 1 63.41 169 ASN B N 1
ATOM 2751 C CA . ASN B 1 169 ? -14.711 11.789 19.906 1 63.41 169 ASN B CA 1
ATOM 2752 C C . ASN B 1 169 ? -16.188 11.711 19.562 1 63.41 169 ASN B C 1
ATOM 2754 O O . ASN B 1 169 ? -16.938 12.68 19.766 1 63.41 169 ASN B O 1
ATOM 2758 N N . ARG B 1 170 ? -16.5 11.039 18.438 1 45.84 170 ARG B N 1
ATOM 2759 C CA . ARG B 1 170 ? -17.938 10.844 18.375 1 45.84 170 ARG B CA 1
ATOM 2760 C C . ARG B 1 170 ? -18.375 9.773 19.375 1 45.84 170 ARG B C 1
ATOM 2762 O O . ARG B 1 170 ? -17.641 8.82 19.641 1 45.84 170 ARG B O 1
#

Secondary structure (DSSP, 8-state):
--HHHHH--B-----S-PPPHHHHHHHHHHHHTS--GGG---EEEEEE--HHHHHHHHTSSGGGGGGGGSSEEEEEEEEGGG--STTHHHHHHHHHHHHHHHHHHHTT-EEEEEE-TT-HHHHHHHHHHHT--TTEEEEEEEEEE---PPPPP-----GGGEEESB----/--HHHHH--B-----S-PPPHHHHHHHHHHHHTS--GGG---EEEEEE--HHHHHHHHTSSGGGGGGGGSSEEEEEEEEGGG--STTHHHHHHHHHHHHHHHHHHHTT-EEEEEE-TT-HHHHHHHHHHHT--TTEEEEEEEEEE---PPPPP-----GGGEEESB----

InterPro domains:
  IPR000415 Nitroreductase-like [G3DSA:3.40.109.10] (1-167)
  IPR000415 Nitroreductase-like [SSF55469] (2-165)
  IPR029479 Nitroreductase [PF00881] (5-63)
  IPR029479 Nitroreductase [PF00881] (90-146)

Foldseek 3Di:
DDVLVQQQDADLDADPDDDDPVLVVVLQVQLQVFDADVSLSFKDKDKDQDLVLQCLLCVLDVVSVSSSRFRIKIWIKGFQVSCPDPPRSLVRNVRSVVSSRSSLSVVQKHKHKDAQPPDPSSQVSNCVSVVPDPRITGGTIMGMHHDPDGGDGDDPDDCLVDDDPDDDDD/DDVLVQQQDADLDADPDDDDPVLVVVLQVQLQVFDADVSLSFKDKDKDQDLVLQCLLCVLDDVSVSSSVFRIKIWIKGFQVSCPDPPRSLVRNVRSVVSSRSSLSVVQKHKHKDAQPPDPSSQVSNCVSVVPDPRITGGTIMGMHHDPDGGDGDDPDDCLVDDDPDDDDD

pLDDT: mean 96.62, std 5.71, range [45.84, 98.94]

Nearest PDB structures (foldseek):
  3e10-assembly1_A  TM=9.765E-01  e=1.147E-19  Clostridium acetobutylicum
  3m5k-assembly1_B  TM=9.705E-01  e=6.350E-19  Parabacteroides distasonis ATCC 8503
  3kwk-assembly1_A-2  TM=9.699E-01  e=2.325E-18  Bacteroides thetaiotaomicron VPI-5482
  5hei-assembly3_E  TM=8.839E-01  e=1.135E-12  Priestia megaterium
  2bkj-assembly1_B  TM=8.623E-01  e=6.664E-12  Vibrio harveyi

Sequence (340 aa):
MLEVIKNRHSIRTYIDKNIEEDKITEILKSAMQAPSSKNAQPWEFIIVDDKELLKQLSKSQHRAKHIEFAPLCIVVLGNRDKFLKPGKWIQDLGACTQNLLLEVTNQGLAACWAGVFPKNKVVNKVRQTLDLPLKLVPYALISIGYSEEKNEFIDRFDENKIHRNVYKNRMLEVIKNRHSIRTYIDKNIEEDKITEILKSAMQAPSSKNAQPWEFIIVDDKELLKQLSKSQHRAKHIEFAPLCIVVLGNRDKFLKPGKWIQDLGACTQNLLLEVTNQGLAACWAGVFPKNKVVNKVRQTLDLPLKLVPYALISIGYSEEKNEFIDRFDENKIHRNVYKNR